Protein AF-A0A8X7U8G7-F1 (afdb_monomer_lite)

Sequence (214 aa):
MLPGWDPDLAFDDGSGTSEVPILDFDDFFAGLPSGFDAPLATNESGRPKVVAEGSRTINGGLNLLGSAIETTHREAMIYRFKAEKAEKDLARMRDEMLARDAQLARDHARAVRRAERNGKRKITEVMKTRASQFQVEYGNLKDAFNSLGDFRECRGSVGSLWKTRADDYVFEREMEQARRDIGILSKGRRIVLRELRRGCMVSGQEVGPRPWAR

Secondary structure (DSSP, 8-state):
--S---TT-----S----------HHHHHHTS-S--SPPP---TTTHHHHHHHHHHHHHHHHHHHHHHHHHHHHHHHHHHHHHHHHHHHHHHHHHHHHHHHHHHHHHHHHHHHHHHHHHHHHHHHHHHHHHHHHHHHHHHHHHHHHHHHHHHHHHHHHHHHHHTTSTT--THHHHHHHHHHHHHHHTSTTSTTTTTTTSS-S-----PPPP---

Structure (mmCIF, N/CA/C/O backbone):
data_AF-A0A8X7U8G7-F1
#
_entry.id   AF-A0A8X7U8G7-F1
#
loop_
_atom_site.group_PDB
_atom_site.id
_atom_site.type_symbol
_atom_site.label_atom_id
_atom_site.label_alt_id
_atom_site.label_comp_id
_atom_site.label_asym_id
_atom_site.label_entity_id
_atom_site.label_seq_id
_atom_site.pdbx_PDB_ins_code
_atom_site.Cartn_x
_atom_site.Cartn_y
_atom_site.Cartn_z
_atom_site.occupancy
_atom_site.B_iso_or_equiv
_atom_site.auth_seq_id
_atom_site.auth_comp_id
_atom_site.auth_asym_id
_atom_site.auth_atom_id
_atom_site.pdbx_PDB_model_num
ATOM 1 N N . MET A 1 1 ? 3.945 16.724 -17.406 1.00 40.12 1 MET A N 1
ATOM 2 C CA . MET A 1 1 ? 3.080 15.842 -18.213 1.00 40.12 1 MET A CA 1
ATOM 3 C C . MET A 1 1 ? 3.465 16.072 -19.662 1.00 40.12 1 MET A C 1
ATOM 5 O O . MET A 1 1 ? 3.351 17.203 -20.113 1.00 40.12 1 MET A O 1
ATOM 9 N N . LEU A 1 2 ? 4.052 15.073 -20.322 1.00 34.69 2 LEU A N 1
ATOM 10 C CA . LEU A 1 2 ? 4.354 15.130 -21.756 1.00 34.69 2 LEU A CA 1
ATOM 11 C C . LEU A 1 2 ? 3.096 14.679 -22.522 1.00 34.69 2 LEU A C 1
ATOM 13 O O . LEU A 1 2 ? 2.451 13.735 -22.063 1.00 34.69 2 LEU A O 1
ATOM 17 N N . PRO A 1 3 ? 2.700 15.347 -23.617 1.00 41.78 3 PRO A N 1
ATOM 18 C CA . PRO A 1 3 ? 1.495 14.990 -24.354 1.00 41.78 3 PRO A CA 1
ATOM 19 C C . PRO A 1 3 ? 1.790 13.792 -25.268 1.00 41.78 3 PRO A C 1
ATOM 21 O O . PRO A 1 3 ? 2.723 13.857 -26.061 1.00 41.78 3 PRO A O 1
ATOM 24 N N . GLY A 1 4 ? 1.007 12.713 -25.155 1.00 40.41 4 GLY A N 1
ATOM 25 C CA . GLY A 1 4 ? 1.030 11.604 -26.124 1.00 40.41 4 GLY A CA 1
ATOM 26 C C . GLY A 1 4 ? 1.289 10.194 -25.584 1.00 40.41 4 GLY A C 1
ATOM 27 O O . GLY A 1 4 ? 1.677 9.335 -26.363 1.00 40.41 4 GLY A O 1
ATOM 28 N N . TRP A 1 5 ? 1.100 9.925 -24.289 1.00 51.88 5 TRP A N 1
ATOM 29 C CA . TRP A 1 5 ? 1.129 8.550 -23.770 1.00 51.88 5 TRP A CA 1
ATOM 30 C C . TRP A 1 5 ? -0.290 7.990 -23.645 1.00 51.88 5 TRP A C 1
ATOM 32 O O . TRP A 1 5 ? -1.075 8.485 -22.836 1.00 51.88 5 TRP A O 1
ATOM 42 N N . ASP A 1 6 ? -0.595 6.983 -24.465 1.00 50.91 6 ASP A N 1
ATOM 43 C CA . ASP A 1 6 ? -1.826 6.192 -24.419 1.00 50.91 6 ASP A CA 1
ATOM 44 C C . ASP A 1 6 ? -1.656 5.019 -23.423 1.00 50.91 6 ASP A C 1
ATOM 46 O O . ASP A 1 6 ? -0.741 4.210 -23.603 1.00 50.91 6 ASP A O 1
ATOM 50 N N . PRO A 1 7 ? -2.465 4.927 -22.347 1.00 54.53 7 PRO A N 1
ATOM 51 C CA . PRO A 1 7 ? -2.353 3.881 -21.326 1.00 54.53 7 PRO A CA 1
ATOM 52 C C . PRO A 1 7 ? -2.835 2.486 -21.755 1.00 54.53 7 PRO A C 1
ATOM 54 O O . PRO A 1 7 ? -2.582 1.536 -21.013 1.00 54.53 7 PRO A O 1
ATOM 57 N N . ASP A 1 8 ? -3.518 2.353 -22.898 1.00 50.50 8 ASP A N 1
ATOM 58 C CA . ASP A 1 8 ? -4.135 1.090 -23.338 1.00 50.50 8 ASP A CA 1
ATOM 59 C C . ASP A 1 8 ? -3.276 0.287 -24.338 1.00 50.50 8 ASP A C 1
ATOM 61 O O . ASP A 1 8 ? -3.721 -0.736 -24.868 1.00 50.50 8 ASP A O 1
ATOM 65 N N . LEU A 1 9 ? -2.021 0.691 -24.580 1.00 50.72 9 LEU A N 1
ATOM 66 C CA . LEU A 1 9 ? -1.103 -0.088 -25.412 1.00 50.72 9 LEU A CA 1
ATOM 67 C C . LEU A 1 9 ? -0.688 -1.364 -24.660 1.00 50.72 9 LEU A C 1
ATOM 69 O O . LEU A 1 9 ? 0.054 -1.321 -23.675 1.00 50.72 9 LEU A O 1
ATOM 73 N N . ALA A 1 10 ? -1.207 -2.508 -25.111 1.00 41.53 10 ALA A N 1
ATOM 74 C CA . ALA A 1 10 ? -0.806 -3.820 -24.625 1.00 41.53 10 ALA A CA 1
ATOM 75 C C . ALA A 1 10 ? 0.725 -3.945 -24.660 1.00 41.53 10 ALA A C 1
ATOM 77 O O . ALA A 1 10 ? 1.367 -3.507 -25.611 1.00 41.53 10 ALA A O 1
ATOM 78 N N . PHE A 1 11 ? 1.299 -4.521 -23.601 1.00 46.03 11 PHE A N 1
ATOM 79 C CA . PHE A 1 11 ? 2.729 -4.799 -23.498 1.00 46.03 11 PHE A CA 1
ATOM 80 C C . PHE A 1 11 ? 3.138 -5.702 -24.668 1.00 46.03 11 PHE A C 1
ATOM 82 O O . PHE A 1 11 ? 2.844 -6.898 -24.657 1.00 46.03 11 PHE A O 1
ATOM 89 N N . ASP A 1 12 ? 3.732 -5.085 -25.688 1.00 45.66 12 ASP A N 1
ATOM 90 C CA . ASP A 1 12 ? 4.170 -5.729 -26.922 1.00 45.66 12 ASP A CA 1
ATOM 91 C C . ASP A 1 12 ? 5.119 -6.893 -26.601 1.00 45.66 12 ASP A C 1
ATOM 93 O O . ASP A 1 12 ? 5.906 -6.847 -25.650 1.00 45.66 12 ASP A O 1
ATOM 97 N N . ASP A 1 13 ? 5.014 -7.959 -27.380 1.00 44.84 13 ASP A N 1
ATOM 98 C CA . ASP A 1 13 ? 5.498 -9.325 -27.132 1.00 44.84 13 ASP A CA 1
ATOM 99 C C . ASP A 1 13 ? 7.031 -9.526 -27.095 1.00 44.84 13 ASP A C 1
ATOM 101 O O . ASP A 1 13 ? 7.530 -10.647 -27.221 1.00 44.84 13 ASP A O 1
ATOM 105 N N . GLY A 1 14 ? 7.811 -8.467 -26.887 1.00 44.75 14 GLY A N 1
ATOM 106 C CA . GLY A 1 14 ? 9.267 -8.551 -26.886 1.00 44.75 14 GLY A CA 1
ATOM 107 C C . GLY A 1 14 ? 9.872 -8.776 -28.276 1.00 44.75 14 GLY A C 1
ATOM 108 O O . GLY A 1 14 ? 11.067 -9.070 -28.368 1.00 44.75 14 GLY A O 1
ATOM 109 N N . SER A 1 15 ? 9.105 -8.595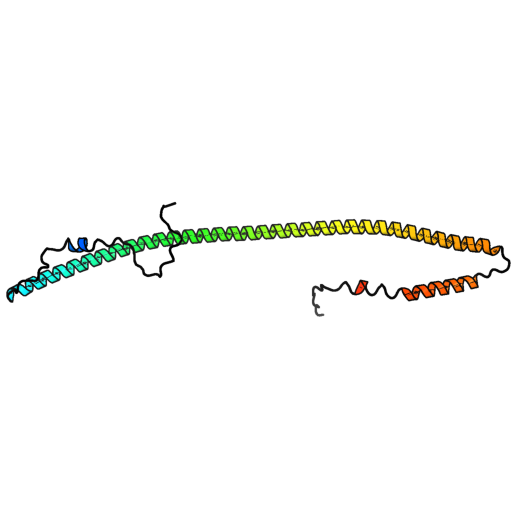 -29.357 1.00 47.38 15 SER A N 1
ATOM 110 C CA . SER A 1 15 ? 9.649 -8.357 -30.692 1.00 47.38 15 SER A CA 1
ATOM 111 C C . SER A 1 15 ? 10.336 -6.989 -30.705 1.00 47.38 15 SER A C 1
ATOM 113 O O . SER A 1 15 ? 9.701 -5.944 -30.794 1.00 47.38 15 SER A O 1
ATOM 115 N N . GLY A 1 16 ? 11.658 -6.974 -30.531 1.00 40.84 16 GLY A N 1
ATOM 116 C CA . GLY A 1 16 ? 12.471 -5.759 -30.484 1.00 40.84 16 GLY A CA 1
ATOM 117 C C . GLY A 1 16 ? 12.545 -5.004 -31.814 1.00 40.84 16 GLY A C 1
ATOM 118 O O . GLY A 1 16 ? 13.620 -4.918 -32.405 1.00 40.84 16 GLY A O 1
ATOM 119 N N . THR A 1 17 ? 11.447 -4.411 -32.273 1.00 38.19 17 THR A N 1
ATOM 120 C CA . THR A 1 17 ? 11.465 -3.408 -33.339 1.00 38.19 17 THR A CA 1
ATOM 121 C C . THR A 1 17 ? 11.725 -2.049 -32.707 1.00 38.19 17 THR A C 1
ATOM 123 O O . THR A 1 17 ? 10.812 -1.306 -32.360 1.00 38.19 17 THR A O 1
ATOM 126 N N . SER A 1 18 ? 13.004 -1.738 -32.491 1.00 51.16 18 SER A N 1
ATOM 127 C CA . SER A 1 18 ? 13.413 -0.384 -32.145 1.00 51.16 18 SER A CA 1
ATOM 128 C C . SER A 1 18 ? 12.988 0.561 -33.270 1.00 51.16 18 SER A C 1
ATOM 130 O O . SER A 1 18 ? 13.529 0.462 -34.372 1.00 51.16 18 SER A O 1
ATOM 132 N N . GLU A 1 19 ? 12.077 1.492 -32.990 1.00 43.19 19 GLU A N 1
ATOM 133 C CA . GLU A 1 19 ? 11.834 2.688 -33.809 1.00 43.19 19 GLU A CA 1
ATOM 134 C C . GLU A 1 19 ? 13.043 3.639 -33.710 1.00 43.19 19 GLU A C 1
ATOM 136 O O . GLU A 1 19 ? 12.962 4.775 -33.251 1.00 43.19 19 GLU A O 1
ATOM 141 N N . VAL A 1 20 ? 14.222 3.160 -34.101 1.00 49.00 20 VAL A N 1
ATOM 142 C CA . VAL A 1 20 ? 15.256 4.053 -34.616 1.00 49.00 20 VAL A CA 1
ATOM 143 C C . VAL A 1 20 ? 14.708 4.515 -35.966 1.00 49.00 20 VAL A C 1
ATOM 145 O O . VAL A 1 20 ? 14.257 3.648 -36.720 1.00 49.00 20 VAL A O 1
ATOM 148 N N . PRO A 1 21 ? 14.694 5.821 -36.296 1.00 51.62 21 PRO A N 1
ATOM 149 C CA . PRO A 1 21 ? 14.360 6.254 -37.643 1.00 51.62 21 PRO A CA 1
ATOM 150 C C . PRO A 1 21 ? 15.313 5.521 -38.578 1.00 51.62 21 PRO A C 1
ATOM 152 O O . PRO A 1 21 ? 16.520 5.767 -38.567 1.00 51.62 21 PRO A O 1
ATOM 155 N N . ILE A 1 22 ? 14.783 4.537 -39.297 1.00 50.19 22 ILE A N 1
ATOM 156 C CA . ILE A 1 22 ? 15.506 3.841 -40.344 1.00 50.19 22 ILE A CA 1
ATOM 157 C C . ILE A 1 22 ? 15.893 4.965 -41.298 1.00 50.19 22 ILE A C 1
ATOM 159 O O . ILE A 1 22 ? 15.007 5.614 -41.853 1.00 50.19 22 ILE A O 1
ATOM 163 N N . LEU A 1 23 ? 17.194 5.273 -41.383 1.00 59.91 23 LEU A N 1
ATOM 164 C CA . LEU A 1 23 ? 17.730 6.110 -42.454 1.00 59.91 23 LEU A CA 1
ATOM 165 C C . LEU A 1 23 ? 17.065 5.627 -43.735 1.00 59.91 23 LEU A C 1
ATOM 167 O O . LEU A 1 23 ? 17.089 4.418 -43.982 1.00 59.91 23 LEU A O 1
ATOM 171 N N . ASP A 1 24 ? 16.411 6.547 -44.450 1.00 62.41 24 ASP A N 1
ATOM 172 C CA . ASP A 1 24 ? 15.657 6.215 -45.651 1.00 62.41 24 ASP A CA 1
ATOM 173 C C . ASP A 1 24 ? 16.516 5.284 -46.501 1.00 62.41 24 ASP A C 1
ATOM 175 O O . ASP A 1 24 ? 17.709 5.532 -46.708 1.00 62.41 24 ASP A O 1
ATOM 179 N N . PHE A 1 25 ? 15.944 4.147 -46.891 1.00 60.00 25 PHE A N 1
ATOM 180 C CA . PHE A 1 25 ? 16.704 3.120 -47.586 1.00 60.00 25 PHE A CA 1
ATOM 181 C C . PHE A 1 25 ? 17.343 3.731 -48.836 1.00 60.00 25 PHE A C 1
ATOM 183 O O . PHE A 1 25 ? 18.493 3.434 -49.134 1.00 60.00 25 PHE A O 1
ATOM 190 N N . ASP A 1 26 ? 16.660 4.682 -49.473 1.00 62.34 26 ASP A N 1
ATOM 191 C CA . ASP A 1 26 ? 17.148 5.424 -50.630 1.00 62.34 26 ASP A CA 1
ATOM 192 C C . ASP A 1 26 ? 18.336 6.363 -50.315 1.00 62.34 26 ASP A C 1
ATOM 194 O O . ASP A 1 26 ? 19.259 6.460 -51.130 1.00 62.34 26 ASP A O 1
ATOM 198 N N . ASP A 1 27 ? 18.413 6.963 -49.120 1.00 70.19 27 ASP A N 1
ATOM 199 C CA . ASP A 1 27 ? 19.555 7.796 -48.691 1.00 70.19 27 ASP A CA 1
ATOM 200 C C . ASP A 1 27 ? 20.846 6.971 -48.536 1.00 70.19 27 ASP A C 1
ATOM 202 O O . ASP A 1 27 ? 21.949 7.470 -48.784 1.00 70.19 27 ASP A O 1
ATOM 206 N N . PHE A 1 28 ? 20.731 5.685 -48.181 1.00 68.56 28 PHE A N 1
ATOM 207 C CA . PHE A 1 28 ? 21.875 4.768 -48.123 1.00 68.56 28 PHE A CA 1
ATOM 208 C C . PHE A 1 28 ? 22.474 4.504 -49.516 1.00 68.56 28 PHE A C 1
ATOM 210 O O . PHE A 1 28 ? 23.699 4.424 -49.655 1.00 68.56 28 PHE A O 1
ATOM 217 N N . PHE A 1 29 ? 21.636 4.409 -50.558 1.00 66.25 29 PHE A N 1
ATOM 218 C CA . PHE A 1 29 ? 22.087 4.191 -51.940 1.00 66.25 29 PHE A CA 1
ATOM 219 C C . PHE A 1 29 ? 22.430 5.497 -52.678 1.00 66.25 29 PHE A C 1
ATOM 221 O O . PHE A 1 29 ? 23.203 5.455 -53.635 1.00 66.25 29 PHE A O 1
ATOM 228 N N . ALA A 1 30 ? 21.951 6.657 -52.216 1.00 69.00 30 ALA A N 1
ATOM 229 C CA . ALA A 1 30 ? 22.225 7.964 -52.824 1.00 69.00 30 ALA A CA 1
ATOM 230 C C . ALA A 1 30 ? 23.716 8.364 -52.806 1.00 69.00 30 ALA A C 1
ATOM 232 O O . ALA A 1 30 ? 24.162 9.153 -53.640 1.00 69.00 30 ALA A O 1
ATOM 233 N N . GLY A 1 31 ? 24.502 7.808 -51.878 1.00 63.34 31 GLY A N 1
ATOM 234 C CA . GLY A 1 31 ? 25.953 8.012 -51.798 1.00 63.34 31 GLY A CA 1
ATOM 235 C C . GLY A 1 31 ? 26.790 7.046 -52.646 1.00 63.34 31 GLY A C 1
ATOM 236 O O . GLY A 1 31 ? 28.020 7.159 -52.655 1.00 63.34 31 GLY A O 1
ATOM 237 N N . LEU A 1 32 ? 26.170 6.075 -53.328 1.00 64.06 32 LEU A N 1
ATOM 238 C CA . LEU A 1 32 ? 26.902 5.083 -54.112 1.00 64.06 32 LEU A CA 1
ATOM 239 C C . LEU A 1 32 ? 27.338 5.660 -55.467 1.00 64.06 32 LEU A C 1
ATOM 241 O O . LEU A 1 32 ? 26.585 6.386 -56.117 1.00 64.06 32 LEU A O 1
ATOM 245 N N . PRO A 1 33 ? 28.553 5.328 -55.940 1.00 61.09 33 PRO A N 1
ATOM 246 C CA . PRO A 1 33 ? 28.976 5.714 -57.276 1.00 61.09 33 PRO A CA 1
ATOM 247 C C . PRO A 1 33 ? 28.039 5.091 -58.321 1.00 61.09 33 PRO A C 1
ATOM 249 O O . PRO A 1 33 ? 27.683 3.919 -58.220 1.00 61.09 33 PRO A O 1
ATOM 252 N N . SER A 1 34 ? 27.701 5.869 -59.354 1.00 61.78 34 SER A N 1
ATOM 253 C CA . SER A 1 34 ? 26.809 5.556 -60.493 1.00 61.78 34 SER A CA 1
ATOM 254 C C . SER A 1 34 ? 27.176 4.301 -61.330 1.00 61.78 34 SER A C 1
ATOM 256 O O . SER A 1 34 ? 26.657 4.122 -62.425 1.00 61.78 34 SER A O 1
ATOM 258 N N . GLY A 1 35 ? 28.082 3.435 -60.869 1.00 56.97 35 GLY A N 1
ATOM 259 C CA . GLY A 1 35 ? 28.640 2.289 -61.598 1.00 56.97 35 GLY A CA 1
ATOM 260 C C . GLY A 1 35 ? 27.914 0.953 -61.399 1.00 56.97 35 GLY A C 1
ATOM 261 O O . GLY A 1 35 ? 28.521 -0.087 -61.631 1.00 56.97 35 GLY A O 1
ATOM 262 N N . PHE A 1 36 ? 26.657 0.959 -60.946 1.00 56.50 36 PHE A N 1
ATOM 263 C CA . PHE A 1 36 ? 25.854 -0.257 -60.726 1.00 56.50 36 PHE A CA 1
ATOM 264 C C . PHE A 1 36 ? 25.138 -0.783 -61.986 1.00 56.50 36 PHE A C 1
ATOM 266 O O . PHE A 1 36 ? 24.350 -1.723 -61.894 1.00 56.50 36 PHE A O 1
ATOM 273 N N . ASP A 1 37 ? 25.417 -0.221 -63.164 1.00 67.31 37 ASP A N 1
ATOM 274 C CA . ASP A 1 37 ? 24.956 -0.784 -64.434 1.00 67.31 37 ASP A CA 1
ATOM 275 C C . ASP A 1 37 ? 25.680 -2.096 -64.763 1.00 67.31 37 ASP A C 1
ATOM 277 O O . ASP A 1 37 ? 26.858 -2.287 -64.446 1.00 67.31 37 ASP A O 1
ATOM 281 N N . ALA A 1 38 ? 24.969 -3.012 -65.430 1.00 59.88 38 ALA A N 1
ATOM 282 C CA . ALA A 1 38 ? 25.524 -4.294 -65.849 1.00 59.88 38 ALA A CA 1
ATOM 283 C C . ALA A 1 38 ? 26.814 -4.071 -66.668 1.00 59.88 38 ALA A C 1
ATOM 285 O O . ALA A 1 38 ? 26.773 -3.377 -67.690 1.00 59.88 38 ALA A O 1
ATOM 286 N N . PRO A 1 39 ? 27.964 -4.647 -66.263 1.00 61.38 39 PRO A N 1
ATOM 287 C CA . PRO A 1 39 ? 29.210 -4.417 -66.971 1.00 61.38 39 PRO A CA 1
ATOM 288 C C . PRO A 1 39 ? 29.095 -4.974 -68.390 1.00 61.38 39 PRO A C 1
ATOM 290 O O . PRO A 1 39 ? 28.788 -6.152 -68.588 1.00 61.38 39 PRO A O 1
ATOM 293 N N . LEU A 1 40 ? 29.363 -4.127 -69.387 1.00 66.81 40 LEU A N 1
ATOM 294 C CA . LEU A 1 40 ? 29.494 -4.557 -70.776 1.00 66.81 40 LEU A CA 1
ATOM 295 C C . LEU A 1 40 ? 30.532 -5.689 -70.844 1.00 66.81 40 LEU A C 1
ATOM 297 O O . LEU A 1 40 ? 31.564 -5.609 -70.172 1.00 66.81 40 LEU A O 1
ATOM 301 N N . ALA A 1 41 ? 30.261 -6.740 -71.627 1.00 58.44 41 ALA A N 1
ATOM 302 C CA . ALA A 1 41 ? 31.131 -7.911 -71.750 1.00 58.44 41 ALA A CA 1
ATOM 303 C C . ALA A 1 41 ? 32.576 -7.481 -72.069 1.00 58.44 41 ALA A C 1
ATOM 305 O O . ALA A 1 41 ? 32.900 -7.093 -73.190 1.00 58.44 41 ALA A O 1
ATOM 306 N N . THR A 1 42 ? 33.434 -7.492 -71.050 1.00 56.25 42 THR A N 1
ATOM 307 C CA . THR A 1 42 ? 34.816 -7.016 -71.130 1.00 56.25 42 THR A CA 1
ATOM 308 C C . THR A 1 42 ? 35.746 -8.182 -71.441 1.00 56.25 42 THR A C 1
ATOM 310 O O . THR A 1 42 ? 35.556 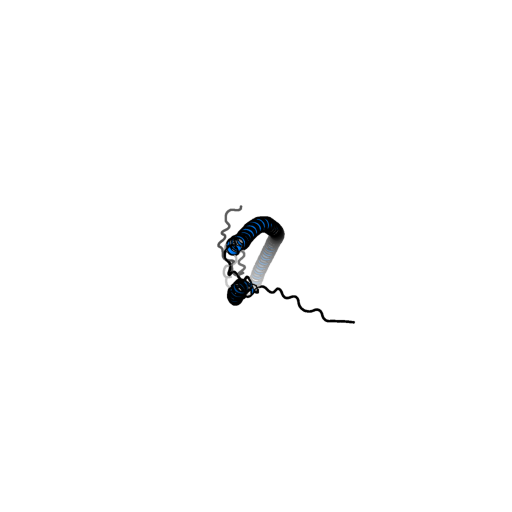-9.306 -70.976 1.00 56.25 42 THR A O 1
ATOM 313 N N . ASN A 1 43 ? 36.765 -7.908 -72.253 1.00 59.28 43 ASN A N 1
ATOM 314 C CA . ASN A 1 43 ? 37.851 -8.834 -72.567 1.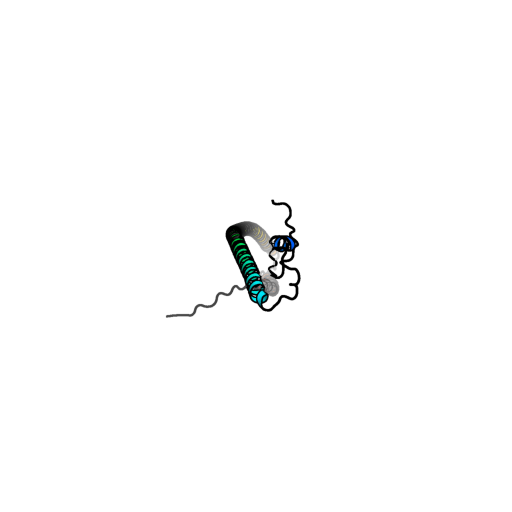00 59.28 43 ASN A CA 1
ATOM 315 C C . ASN A 1 43 ? 38.606 -9.275 -71.293 1.00 59.28 43 ASN A C 1
ATOM 317 O O . ASN A 1 43 ? 38.569 -8.595 -70.268 1.00 59.28 43 ASN A O 1
ATOM 321 N N . GLU A 1 44 ? 39.318 -10.409 -71.345 1.00 61.62 44 GLU A N 1
ATOM 322 C CA . GLU A 1 44 ? 39.979 -11.028 -70.175 1.00 61.62 44 GLU A CA 1
ATOM 323 C C . GLU A 1 44 ? 40.891 -10.068 -69.382 1.00 61.62 44 GLU A C 1
ATOM 325 O O . GLU A 1 44 ? 41.022 -10.200 -68.166 1.00 61.62 44 GLU A O 1
ATOM 330 N N . SER A 1 45 ? 41.431 -9.039 -70.042 1.00 65.44 45 SER A N 1
ATOM 331 C CA . SER A 1 45 ? 42.237 -7.968 -69.444 1.00 65.44 45 SER A CA 1
ATOM 332 C C . SER A 1 45 ? 41.470 -7.023 -68.497 1.00 65.44 45 SER A C 1
ATOM 334 O O . SER A 1 45 ? 42.108 -6.359 -67.681 1.00 65.44 45 SER A O 1
ATOM 336 N N . GLY A 1 46 ? 40.139 -6.914 -68.595 1.00 69.75 46 GLY A N 1
ATOM 337 C CA . GLY A 1 46 ? 39.315 -5.992 -67.793 1.00 69.75 46 GLY A CA 1
ATOM 338 C C . GLY A 1 46 ? 38.790 -6.577 -66.475 1.00 69.75 46 GLY A C 1
ATOM 339 O O . GLY A 1 46 ? 38.459 -5.831 -65.549 1.00 69.75 46 GLY A O 1
ATOM 340 N N . ARG A 1 47 ? 38.764 -7.911 -66.349 1.00 75.31 47 ARG A N 1
ATOM 341 C CA . ARG A 1 47 ? 38.192 -8.633 -65.194 1.00 75.31 47 ARG A CA 1
ATOM 342 C C . ARG A 1 47 ? 38.846 -8.270 -63.849 1.00 75.31 47 ARG A C 1
ATOM 344 O O . ARG A 1 47 ? 38.103 -8.066 -62.891 1.00 75.31 47 ARG A O 1
ATOM 351 N N . PRO A 1 48 ? 40.183 -8.111 -63.738 1.00 81.88 48 PRO A N 1
ATOM 352 C CA . PRO A 1 48 ? 40.812 -7.746 -62.465 1.00 81.88 48 PRO A CA 1
ATOM 353 C C . PRO A 1 48 ? 40.373 -6.374 -61.935 1.00 81.88 48 PRO A C 1
ATOM 355 O O . PRO A 1 48 ? 40.271 -6.189 -60.725 1.00 81.88 48 PRO A O 1
ATOM 358 N N . LYS A 1 49 ? 40.065 -5.422 -62.828 1.00 81.75 49 LYS A N 1
ATOM 359 C CA . LYS A 1 49 ? 39.615 -4.075 -62.450 1.00 81.75 49 LYS A CA 1
ATOM 360 C C . LYS A 1 49 ? 38.194 -4.097 -61.885 1.00 81.75 49 LYS A C 1
ATOM 362 O O . LYS A 1 49 ? 37.966 -3.524 -60.827 1.00 81.75 49 LYS A O 1
ATOM 367 N N . VAL A 1 50 ? 37.287 -4.832 -62.535 1.00 80.19 50 VAL A N 1
ATOM 368 C CA . VAL A 1 50 ? 35.907 -5.038 -62.055 1.00 80.19 50 VAL A CA 1
ATOM 369 C C . VAL A 1 50 ? 35.899 -5.744 -60.695 1.00 80.19 50 VAL A C 1
ATOM 371 O O . VAL A 1 50 ? 35.164 -5.348 -59.796 1.00 80.19 50 VAL A O 1
ATOM 374 N N . VAL A 1 51 ? 36.762 -6.748 -60.502 1.00 82.50 51 VAL A N 1
ATOM 375 C CA . VAL A 1 51 ? 36.890 -7.456 -59.216 1.00 82.50 51 VAL A CA 1
ATOM 376 C C . VAL A 1 51 ? 37.429 -6.537 -58.115 1.00 82.50 51 VAL A C 1
ATOM 378 O O . VAL A 1 51 ? 36.911 -6.555 -56.997 1.00 82.50 51 VAL A O 1
ATOM 381 N N . ALA A 1 52 ? 38.441 -5.715 -58.409 1.00 84.38 52 ALA A N 1
ATOM 382 C CA . ALA A 1 52 ? 39.000 -4.768 -57.444 1.00 84.38 52 ALA A CA 1
ATOM 383 C C . ALA A 1 52 ? 37.990 -3.678 -57.043 1.00 84.38 52 ALA A C 1
ATOM 385 O O . ALA A 1 52 ? 37.896 -3.319 -55.869 1.00 84.38 52 ALA A O 1
ATOM 386 N N . GLU A 1 53 ? 37.209 -3.184 -58.002 1.00 82.81 53 GLU A N 1
ATOM 387 C CA . GLU A 1 53 ? 36.163 -2.188 -57.775 1.00 82.81 53 GLU A CA 1
ATOM 388 C C . GLU A 1 53 ? 34.987 -2.768 -56.978 1.00 82.81 53 GLU A C 1
ATOM 390 O O . GLU A 1 53 ? 34.609 -2.199 -55.955 1.00 82.81 53 GLU A O 1
ATOM 395 N N . GLY A 1 54 ? 34.503 -3.961 -57.339 1.00 86.56 54 GLY A N 1
ATOM 396 C CA . GLY A 1 54 ? 33.474 -4.669 -56.573 1.00 86.56 54 GLY A CA 1
ATOM 397 C C . GLY A 1 54 ? 33.914 -4.966 -55.137 1.00 86.56 54 GLY A C 1
ATOM 398 O O . GLY A 1 54 ? 33.164 -4.725 -54.193 1.00 86.56 54 GLY A O 1
ATOM 399 N N . SER A 1 55 ? 35.165 -5.396 -54.948 1.00 80.81 55 SER A N 1
ATOM 400 C CA . SER A 1 55 ? 35.731 -5.635 -53.613 1.00 80.81 55 SER A CA 1
ATOM 401 C C . SER A 1 55 ? 35.822 -4.347 -52.790 1.00 80.81 55 SER A C 1
ATOM 403 O O . SER A 1 55 ? 35.525 -4.356 -51.596 1.00 80.81 55 SER A O 1
ATOM 405 N N . ARG A 1 56 ? 36.196 -3.220 -53.413 1.00 86.25 56 ARG A N 1
ATOM 406 C CA . ARG A 1 56 ? 36.211 -1.905 -52.754 1.00 86.25 56 ARG A CA 1
ATOM 407 C C . ARG A 1 56 ? 34.803 -1.493 -52.314 1.00 86.25 56 ARG A C 1
ATOM 409 O O . ARG A 1 56 ? 34.658 -1.029 -51.186 1.00 86.25 56 ARG A O 1
ATOM 416 N N . THR A 1 57 ? 33.791 -1.686 -53.156 1.00 83.88 57 THR A N 1
ATOM 417 C CA . THR A 1 57 ? 32.393 -1.350 -52.837 1.00 83.88 57 THR A CA 1
ATOM 418 C C . THR A 1 57 ? 31.842 -2.220 -51.710 1.00 83.88 57 THR A C 1
ATOM 420 O O . THR A 1 57 ? 31.271 -1.688 -50.760 1.00 83.88 57 THR A O 1
ATOM 423 N N . ILE A 1 58 ? 32.077 -3.537 -51.754 1.00 85.44 58 ILE A N 1
ATOM 424 C CA . ILE A 1 58 ? 31.648 -4.469 -50.698 1.00 85.44 58 ILE A CA 1
ATOM 425 C C . ILE A 1 58 ? 32.295 -4.097 -49.360 1.00 85.44 58 ILE A C 1
ATOM 427 O O . ILE A 1 58 ? 31.600 -3.948 -48.358 1.00 85.44 58 ILE A O 1
ATOM 431 N N . ASN A 1 59 ? 33.611 -3.878 -49.343 1.00 89.62 59 ASN A N 1
ATOM 432 C CA . ASN A 1 59 ? 34.319 -3.509 -48.118 1.00 89.62 59 ASN A CA 1
ATOM 433 C C . ASN A 1 59 ? 33.881 -2.133 -47.588 1.00 89.62 59 ASN A C 1
ATOM 435 O O . ASN A 1 59 ? 33.750 -1.956 -46.379 1.00 89.62 59 ASN A O 1
ATOM 439 N N . GLY A 1 60 ? 33.616 -1.170 -48.477 1.00 88.94 60 GLY A N 1
ATOM 440 C CA . GLY A 1 60 ? 33.060 0.133 -48.109 1.00 88.94 60 GLY A CA 1
ATOM 441 C C . GLY A 1 60 ? 31.687 0.013 -47.444 1.00 88.94 60 GLY A C 1
ATOM 442 O O . GLY A 1 60 ? 31.492 0.545 -46.352 1.00 88.94 60 GLY A O 1
ATOM 443 N N . GLY A 1 61 ? 30.769 -0.747 -48.051 1.00 89.50 61 GLY A N 1
ATOM 444 C CA . GLY A 1 61 ? 29.431 -0.990 -47.507 1.00 89.50 61 GLY A CA 1
ATOM 445 C C . GLY A 1 61 ? 29.450 -1.724 -46.162 1.00 89.50 61 GLY A C 1
ATOM 446 O O . GLY A 1 61 ? 28.752 -1.320 -45.233 1.00 89.50 61 GLY A O 1
ATOM 447 N N . LEU A 1 62 ? 30.301 -2.746 -46.013 1.00 89.31 62 LEU A N 1
ATOM 448 C CA . LEU A 1 62 ? 30.448 -3.482 -44.751 1.00 89.31 62 LEU A CA 1
ATOM 449 C C . LEU A 1 62 ? 30.975 -2.595 -43.610 1.00 89.31 62 LEU A C 1
ATOM 451 O O . LEU A 1 62 ? 30.498 -2.710 -42.482 1.00 89.31 62 LEU A O 1
ATOM 455 N N . ASN A 1 63 ? 31.902 -1.674 -43.890 1.00 89.31 63 ASN A N 1
ATOM 456 C CA . ASN A 1 63 ? 32.419 -0.736 -42.886 1.00 89.31 63 ASN A CA 1
ATOM 457 C C . ASN A 1 63 ? 31.366 0.294 -42.441 1.00 89.31 63 ASN A C 1
ATOM 459 O O . ASN A 1 63 ? 31.291 0.626 -41.254 1.00 89.31 63 ASN A O 1
ATOM 463 N N . LEU A 1 64 ? 30.545 0.786 -43.376 1.00 90.19 64 LEU A N 1
ATOM 464 C CA . LEU A 1 64 ? 29.431 1.691 -43.073 1.00 90.19 64 LEU A CA 1
ATOM 465 C C . LEU A 1 64 ? 28.379 0.995 -42.207 1.00 90.19 64 LEU A C 1
ATOM 467 O O . LEU A 1 64 ? 27.982 1.536 -41.177 1.00 90.19 64 LEU A O 1
ATOM 471 N N . LEU A 1 65 ? 27.996 -0.231 -42.573 1.00 91.00 65 LEU A N 1
ATOM 472 C CA . LEU A 1 65 ? 27.072 -1.044 -41.784 1.00 91.00 65 LEU A CA 1
ATOM 473 C C . LEU A 1 65 ? 27.628 -1.324 -40.381 1.00 91.00 65 LEU A C 1
ATOM 475 O O . LEU A 1 65 ? 26.913 -1.159 -39.395 1.00 91.00 65 LEU A O 1
ATOM 479 N N . GLY A 1 66 ? 28.912 -1.682 -40.278 1.00 93.50 66 GLY A N 1
ATOM 480 C CA . GLY A 1 66 ? 29.587 -1.879 -38.993 1.00 93.50 66 GLY A CA 1
ATOM 481 C C . GLY A 1 66 ? 29.541 -0.629 -38.111 1.00 93.50 66 GLY A C 1
ATOM 482 O O . GLY A 1 66 ? 29.194 -0.716 -36.934 1.00 93.50 66 GLY A O 1
ATOM 483 N N . SER A 1 67 ? 29.800 0.542 -38.698 1.00 89.75 67 SER A N 1
ATOM 484 C CA . SER A 1 67 ? 29.759 1.834 -37.997 1.00 89.75 67 SER A CA 1
ATOM 485 C C . SER A 1 67 ? 28.339 2.213 -37.553 1.00 89.75 67 SER A C 1
ATOM 487 O O . SER A 1 67 ? 28.146 2.726 -36.448 1.00 89.75 67 SER A O 1
ATOM 489 N N . ALA A 1 68 ? 27.331 1.927 -38.383 1.00 92.50 68 ALA A N 1
ATOM 490 C CA . ALA A 1 68 ? 25.927 2.161 -38.059 1.00 92.50 68 ALA A CA 1
ATOM 491 C C . ALA A 1 68 ? 25.462 1.265 -36.899 1.00 92.50 68 ALA A C 1
ATOM 493 O O . ALA A 1 68 ? 24.867 1.760 -35.944 1.00 92.50 68 ALA A O 1
ATOM 494 N N . ILE A 1 69 ? 25.799 -0.030 -36.928 1.00 93.38 69 ILE A N 1
ATOM 495 C CA . ILE A 1 69 ? 25.495 -0.980 -35.844 1.00 93.38 69 ILE A CA 1
ATOM 496 C C . ILE A 1 69 ? 26.179 -0.559 -34.540 1.00 93.38 69 ILE A C 1
ATOM 498 O O . ILE A 1 69 ? 25.574 -0.612 -33.471 1.00 93.38 69 ILE A O 1
ATOM 502 N N . GLU A 1 70 ? 27.436 -0.118 -34.602 1.00 94.19 70 GLU A N 1
ATOM 503 C CA . GLU A 1 70 ? 28.139 0.341 -33.405 1.00 94.19 70 GLU A CA 1
ATOM 504 C C . GLU A 1 70 ? 27.487 1.600 -32.809 1.00 94.19 70 GLU A C 1
ATOM 506 O O . GLU A 1 70 ? 27.342 1.711 -31.588 1.00 94.19 70 GLU A O 1
ATOM 511 N N . THR A 1 71 ? 27.044 2.528 -33.659 1.00 96.00 71 THR A N 1
ATOM 512 C CA . THR A 1 71 ? 26.356 3.755 -33.228 1.00 96.00 71 THR A CA 1
ATOM 513 C C . THR A 1 71 ? 25.014 3.436 -32.574 1.00 96.00 71 THR A C 1
ATOM 515 O O . THR A 1 71 ? 24.775 3.859 -31.441 1.00 96.00 71 THR A O 1
ATOM 518 N N . THR A 1 72 ? 24.182 2.612 -33.218 1.00 95.56 72 THR A N 1
ATOM 519 C CA . THR A 1 72 ? 22.884 2.203 -32.657 1.00 95.56 72 THR A CA 1
ATOM 520 C C . THR A 1 72 ? 23.050 1.412 -31.362 1.00 95.56 72 THR A C 1
ATOM 522 O O . THR A 1 72 ? 22.299 1.615 -30.407 1.00 95.56 72 THR A O 1
ATOM 525 N N . HIS A 1 73 ? 24.076 0.562 -31.266 1.00 95.44 73 HIS A N 1
ATOM 526 C CA . HIS A 1 73 ? 24.382 -0.164 -30.037 1.00 95.44 73 HIS A CA 1
ATOM 527 C C . HIS A 1 73 ? 24.729 0.783 -28.877 1.00 95.44 73 HIS A C 1
ATOM 529 O O . HIS A 1 73 ? 24.225 0.613 -27.761 1.00 95.44 73 HIS A O 1
ATOM 535 N N . ARG A 1 74 ? 25.552 1.810 -29.131 1.00 95.75 74 ARG A N 1
ATOM 536 C CA . ARG A 1 74 ? 25.892 2.835 -28.131 1.00 95.75 74 ARG A CA 1
ATOM 537 C C . ARG A 1 74 ? 24.656 3.620 -27.688 1.00 95.75 74 ARG A C 1
ATOM 539 O O . ARG A 1 74 ? 24.479 3.837 -26.489 1.00 95.75 74 ARG A O 1
ATOM 546 N N . GLU A 1 75 ? 23.782 3.998 -28.616 1.00 95.00 75 GLU A N 1
ATOM 547 C CA . GLU A 1 75 ? 22.522 4.683 -28.300 1.00 95.00 75 GLU A CA 1
ATOM 548 C C . GLU A 1 75 ? 21.598 3.809 -27.444 1.00 95.00 75 GLU A C 1
ATOM 550 O O . GLU A 1 75 ? 21.133 4.249 -26.388 1.00 95.00 75 GLU A O 1
ATOM 555 N N . ALA A 1 76 ? 21.404 2.544 -27.824 1.00 95.88 76 ALA A N 1
ATOM 556 C CA . ALA A 1 76 ? 20.594 1.591 -27.070 1.00 95.88 76 ALA A CA 1
ATOM 557 C C . ALA A 1 76 ? 21.105 1.407 -25.629 1.00 95.88 76 ALA A C 1
ATOM 559 O O . ALA A 1 76 ? 20.307 1.361 -24.688 1.00 95.88 76 ALA A O 1
ATOM 560 N N . MET A 1 77 ? 22.426 1.361 -25.428 1.00 95.81 77 MET A N 1
ATOM 561 C CA . MET A 1 77 ? 23.032 1.292 -24.094 1.00 95.81 77 MET A CA 1
ATOM 562 C C . MET A 1 77 ? 22.723 2.530 -23.242 1.00 95.81 77 MET A C 1
ATOM 564 O O . MET A 1 77 ? 22.421 2.399 -22.053 1.00 95.81 77 MET A O 1
ATOM 568 N N . ILE A 1 78 ? 22.730 3.726 -23.838 1.00 97.06 78 ILE A N 1
ATOM 569 C CA . ILE A 1 78 ? 22.379 4.969 -23.136 1.00 97.06 78 ILE A CA 1
ATOM 570 C C . ILE A 1 78 ? 20.907 4.953 -22.705 1.00 97.06 78 ILE A C 1
ATOM 572 O O . ILE A 1 78 ? 20.601 5.318 -21.565 1.00 97.06 78 ILE A O 1
ATOM 576 N N . TYR A 1 79 ? 19.992 4.524 -23.578 1.00 95.81 79 TYR A N 1
ATOM 577 C CA . TYR A 1 79 ? 18.571 4.423 -23.234 1.00 95.81 79 TYR A CA 1
ATOM 578 C C . TYR A 1 79 ? 18.313 3.391 -22.136 1.00 95.81 79 TYR A C 1
ATOM 580 O O . TYR A 1 79 ? 17.616 3.708 -21.172 1.00 95.81 79 TYR A O 1
ATOM 588 N N . ARG A 1 80 ? 18.931 2.205 -22.218 1.00 97.06 80 ARG A N 1
ATOM 589 C CA . ARG A 1 80 ? 18.831 1.173 -21.172 1.00 97.06 80 ARG A CA 1
ATOM 590 C C . ARG A 1 80 ? 19.313 1.683 -19.820 1.00 97.06 80 ARG A C 1
ATOM 592 O O . ARG A 1 80 ? 18.614 1.514 -18.830 1.00 97.06 80 ARG A O 1
ATOM 599 N N . PHE A 1 81 ? 20.449 2.376 -19.783 1.00 96.94 81 PHE A N 1
ATOM 600 C CA . PHE A 1 81 ? 20.963 2.962 -18.545 1.00 96.94 81 PHE A CA 1
ATOM 601 C C . PHE A 1 81 ? 20.005 4.006 -17.947 1.00 96.94 81 PHE A C 1
ATOM 603 O O . PHE A 1 81 ? 19.773 4.031 -16.736 1.00 96.94 81 PHE A O 1
ATOM 610 N N . LYS A 1 82 ? 19.417 4.868 -18.790 1.00 97.44 82 LYS A N 1
ATOM 611 C CA . LYS A 1 82 ? 18.407 5.845 -18.349 1.00 97.44 82 LYS A CA 1
ATOM 612 C C . LYS A 1 82 ? 17.155 5.154 -17.801 1.00 97.44 82 LYS A C 1
ATOM 614 O O . LYS A 1 82 ? 16.665 5.569 -16.752 1.00 97.44 82 LYS A O 1
ATOM 619 N N . ALA A 1 83 ? 16.670 4.115 -18.482 1.00 97.31 83 ALA A N 1
ATOM 620 C CA . ALA A 1 83 ? 1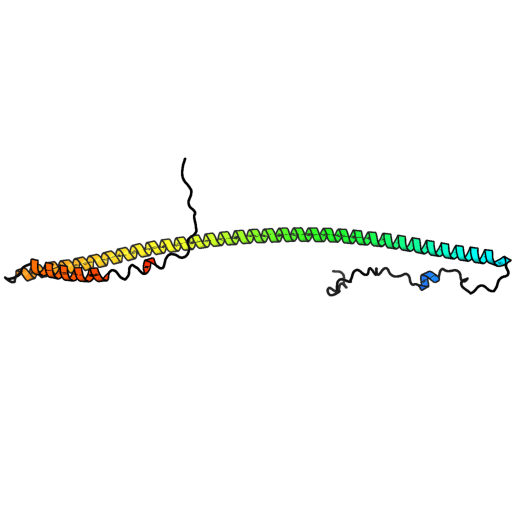5.522 3.326 -18.048 1.00 97.31 83 ALA A CA 1
ATOM 621 C C . ALA A 1 83 ? 15.797 2.631 -16.706 1.00 97.31 83 ALA A C 1
ATOM 623 O O . ALA A 1 83 ? 15.035 2.813 -15.762 1.00 97.31 83 ALA A O 1
ATOM 624 N N . GLU A 1 84 ? 16.941 1.959 -16.568 1.00 97.44 84 GLU A N 1
ATOM 625 C CA . GLU A 1 84 ? 17.343 1.274 -15.334 1.00 97.44 84 GLU A CA 1
ATOM 626 C C . GLU A 1 84 ? 17.416 2.240 -14.140 1.00 97.44 84 GLU A C 1
ATOM 628 O O . GLU A 1 84 ? 16.991 1.921 -13.026 1.00 97.44 84 GLU A O 1
ATOM 633 N N . LYS A 1 85 ? 17.931 3.458 -14.355 1.00 98.12 85 LYS A N 1
ATOM 634 C CA . LYS A 1 85 ? 17.963 4.486 -13.310 1.00 98.12 85 LYS A CA 1
ATOM 635 C C . LYS A 1 85 ? 16.550 4.884 -12.869 1.00 98.12 85 LYS A C 1
ATOM 637 O O . LYS A 1 85 ? 16.290 4.950 -11.668 1.00 98.12 85 LYS A O 1
ATOM 642 N N . ALA A 1 86 ? 15.647 5.108 -13.823 1.00 97.81 86 ALA A N 1
ATOM 643 C CA . ALA A 1 86 ? 14.257 5.449 -13.534 1.00 97.81 86 ALA A CA 1
ATOM 644 C C . ALA A 1 86 ? 13.512 4.299 -12.830 1.00 97.81 86 ALA A C 1
ATOM 646 O O . ALA A 1 86 ? 12.770 4.542 -11.880 1.00 97.81 86 ALA A O 1
ATOM 647 N N . GLU A 1 87 ? 13.749 3.049 -13.228 1.00 98.00 87 GLU A N 1
ATOM 648 C CA . GLU A 1 87 ? 13.179 1.866 -12.574 1.00 98.00 87 GLU A CA 1
ATOM 649 C C . GLU A 1 87 ? 13.624 1.742 -11.116 1.00 98.00 87 GLU A C 1
ATOM 651 O O . GLU A 1 87 ? 12.792 1.505 -10.238 1.00 98.00 87 GLU A O 1
ATOM 656 N N . LYS A 1 88 ? 14.912 1.969 -10.825 1.00 98.31 88 LYS A N 1
ATOM 657 C CA . LYS A 1 88 ? 15.423 1.986 -9.444 1.00 98.31 88 LYS A CA 1
ATOM 658 C C . LYS A 1 88 ? 14.778 3.088 -8.608 1.00 98.31 88 LYS A C 1
ATOM 660 O O . LYS A 1 88 ? 14.448 2.860 -7.444 1.00 98.31 88 LYS A O 1
ATOM 665 N N . ASP A 1 89 ? 14.576 4.269 -9.186 1.00 98.12 89 ASP A N 1
ATOM 666 C CA . ASP A 1 89 ? 13.892 5.372 -8.509 1.00 98.12 89 ASP A CA 1
ATOM 667 C C . ASP A 1 89 ? 12.415 5.039 -8.228 1.00 98.12 89 ASP A C 1
ATOM 669 O O . ASP A 1 89 ? 11.927 5.298 -7.125 1.00 98.12 89 ASP A O 1
ATOM 673 N N . LEU A 1 90 ? 11.718 4.402 -9.174 1.00 98.19 90 LEU A N 1
ATOM 674 C CA . LEU A 1 90 ? 10.349 3.915 -8.982 1.00 98.19 90 LEU A CA 1
ATOM 675 C C . LEU A 1 90 ? 10.270 2.820 -7.912 1.00 98.19 90 LEU A C 1
ATOM 677 O O . LEU A 1 90 ? 9.373 2.866 -7.069 1.00 98.19 90 LEU A O 1
ATOM 681 N N . ALA A 1 91 ? 11.199 1.860 -7.916 1.00 98.38 91 ALA A N 1
ATOM 682 C CA . ALA A 1 91 ? 11.276 0.810 -6.903 1.00 98.38 91 ALA A CA 1
ATOM 683 C C . ALA A 1 91 ? 11.465 1.409 -5.502 1.00 98.38 91 ALA A C 1
ATOM 685 O O . ALA A 1 91 ? 10.693 1.099 -4.596 1.00 98.38 91 ALA A O 1
ATOM 686 N N . ARG A 1 92 ? 12.391 2.367 -5.352 1.00 98.44 92 ARG A N 1
ATOM 687 C CA . ARG A 1 92 ? 12.600 3.089 -4.088 1.00 98.44 92 ARG A CA 1
ATOM 688 C C . ARG A 1 92 ? 11.327 3.793 -3.610 1.00 98.44 92 ARG A C 1
ATOM 690 O O . ARG A 1 92 ? 10.965 3.673 -2.444 1.00 98.44 92 ARG A O 1
ATOM 697 N N . MET A 1 93 ? 10.621 4.498 -4.498 1.00 98.19 93 MET A N 1
ATOM 698 C CA . MET A 1 93 ? 9.368 5.173 -4.132 1.00 98.19 93 MET A CA 1
ATOM 699 C C . MET A 1 93 ? 8.265 4.191 -3.718 1.00 98.19 93 MET A C 1
ATOM 701 O O . MET A 1 93 ? 7.505 4.481 -2.792 1.00 98.19 93 MET A O 1
ATOM 705 N N . ARG A 1 94 ? 8.173 3.028 -4.375 1.00 98.50 94 ARG A N 1
ATOM 706 C CA . ARG A 1 94 ? 7.230 1.964 -3.994 1.00 98.50 94 ARG A CA 1
ATOM 707 C C . ARG A 1 94 ? 7.540 1.422 -2.602 1.00 98.50 94 ARG A C 1
ATOM 709 O O . ARG A 1 94 ? 6.625 1.317 -1.790 1.00 98.50 94 ARG A O 1
ATOM 716 N N . ASP A 1 95 ? 8.807 1.157 -2.301 1.00 98.38 95 ASP A N 1
ATOM 717 C CA . ASP A 1 95 ? 9.223 0.672 -0.983 1.00 98.38 95 ASP A CA 1
ATOM 718 C C . ASP A 1 95 ? 8.916 1.691 0.126 1.00 98.38 95 ASP A C 1
ATOM 720 O O . ASP A 1 95 ? 8.391 1.333 1.183 1.00 98.38 95 ASP A O 1
ATOM 724 N N . GLU A 1 96 ? 9.165 2.981 -0.124 1.00 98.31 96 GLU A N 1
ATOM 725 C CA . GLU A 1 96 ? 8.812 4.060 0.806 1.00 98.31 96 GLU A CA 1
ATOM 726 C C . GLU A 1 96 ? 7.299 4.158 1.044 1.00 98.31 96 GLU A C 1
ATOM 728 O O . GLU A 1 96 ? 6.856 4.345 2.182 1.00 98.31 96 GLU A O 1
ATOM 733 N N . MET A 1 97 ? 6.496 4.027 -0.014 1.00 98.50 97 MET A N 1
ATOM 734 C CA . MET A 1 97 ? 5.035 4.035 0.074 1.00 98.50 97 MET A CA 1
ATOM 735 C C . MET A 1 97 ? 4.528 2.852 0.901 1.00 98.50 97 MET A C 1
ATOM 737 O O . MET A 1 97 ? 3.786 3.049 1.864 1.00 98.50 97 MET A O 1
ATOM 741 N N . LEU A 1 98 ? 5.010 1.643 0.603 1.00 98.44 98 LEU A N 1
ATOM 742 C CA . LEU A 1 98 ? 4.665 0.433 1.348 1.00 98.44 98 LEU A CA 1
ATOM 743 C C . LEU A 1 98 ? 5.059 0.542 2.825 1.00 98.44 98 LEU A C 1
ATOM 745 O O . LEU A 1 98 ? 4.306 0.115 3.704 1.00 98.44 98 LEU A O 1
ATOM 749 N N . ALA A 1 99 ? 6.208 1.152 3.129 1.00 98.38 99 ALA A N 1
ATOM 750 C CA . ALA A 1 99 ? 6.631 1.385 4.505 1.00 98.38 99 ALA A CA 1
ATOM 751 C C . ALA A 1 99 ? 5.671 2.326 5.259 1.00 98.38 99 ALA A C 1
ATOM 753 O O . ALA A 1 99 ? 5.339 2.062 6.422 1.00 98.38 99 ALA A O 1
ATOM 754 N N . ARG A 1 100 ? 5.189 3.394 4.606 1.00 98.50 100 ARG A N 1
ATOM 755 C CA . ARG A 1 100 ? 4.198 4.320 5.184 1.00 98.50 100 ARG A CA 1
ATOM 756 C C . ARG A 1 100 ? 2.855 3.638 5.411 1.00 98.50 100 ARG A C 1
ATOM 758 O O . ARG A 1 100 ? 2.306 3.762 6.505 1.00 98.50 100 ARG A O 1
ATOM 765 N N . ASP A 1 101 ? 2.373 2.868 4.442 1.00 98.56 101 ASP A N 1
ATOM 766 C CA . ASP A 1 101 ? 1.106 2.138 4.556 1.00 98.56 101 ASP A CA 1
ATOM 767 C C . ASP A 1 101 ? 1.159 1.090 5.671 1.00 98.56 101 ASP A C 1
ATOM 769 O O . ASP A 1 101 ? 0.246 0.998 6.498 1.00 98.56 101 ASP A O 1
ATOM 773 N N . ALA A 1 102 ? 2.270 0.354 5.777 1.00 98.44 102 ALA A N 1
ATOM 774 C CA . ALA A 1 102 ? 2.489 -0.589 6.868 1.00 98.44 102 ALA A CA 1
ATOM 775 C C . ALA A 1 102 ? 2.485 0.110 8.238 1.00 98.44 102 ALA A C 1
ATOM 777 O O . ALA A 1 102 ? 1.947 -0.423 9.215 1.00 98.44 102 ALA A O 1
ATOM 778 N N . GLN A 1 103 ? 3.069 1.306 8.331 1.00 98.56 103 GLN A N 1
ATOM 779 C CA . GLN A 1 103 ? 3.067 2.092 9.560 1.00 98.56 103 GLN A CA 1
ATOM 780 C C . GLN A 1 103 ? 1.660 2.598 9.908 1.00 98.56 103 GLN A C 1
ATOM 782 O O . GLN A 1 103 ? 1.213 2.424 11.045 1.00 98.56 103 GLN A O 1
ATOM 787 N N . LEU A 1 104 ? 0.930 3.128 8.928 1.00 98.62 104 LEU A N 1
ATOM 788 C CA . LEU A 1 104 ? -0.447 3.586 9.093 1.00 98.62 104 LEU A CA 1
ATOM 789 C C . LEU A 1 104 ? -1.364 2.443 9.547 1.00 98.62 104 LEU A C 1
ATOM 791 O O . LEU A 1 104 ? -2.127 2.607 10.501 1.00 98.62 104 LEU A O 1
ATOM 795 N N . ALA A 1 105 ? -1.233 1.257 8.949 1.00 98.56 105 ALA A N 1
ATOM 796 C CA . ALA A 1 105 ? -1.979 0.068 9.355 1.00 98.56 105 ALA A CA 1
ATOM 797 C C . ALA A 1 105 ? -1.684 -0.330 10.814 1.00 98.56 105 ALA A C 1
ATOM 799 O O . ALA A 1 105 ? -2.599 -0.662 11.579 1.00 98.56 105 ALA A O 1
ATOM 800 N N . ARG A 1 106 ? -0.415 -0.254 11.244 1.00 98.31 106 ARG A N 1
ATOM 801 C CA . ARG A 1 106 ? -0.023 -0.523 12.639 1.00 98.31 106 ARG A CA 1
ATOM 802 C C . ARG A 1 106 ? -0.624 0.490 13.604 1.00 98.31 106 ARG A C 1
ATOM 804 O O . ARG A 1 106 ? -1.123 0.088 14.661 1.00 98.31 106 ARG A O 1
ATOM 811 N N . ASP A 1 107 ? -0.580 1.772 13.269 1.00 98.62 107 ASP A N 1
ATOM 812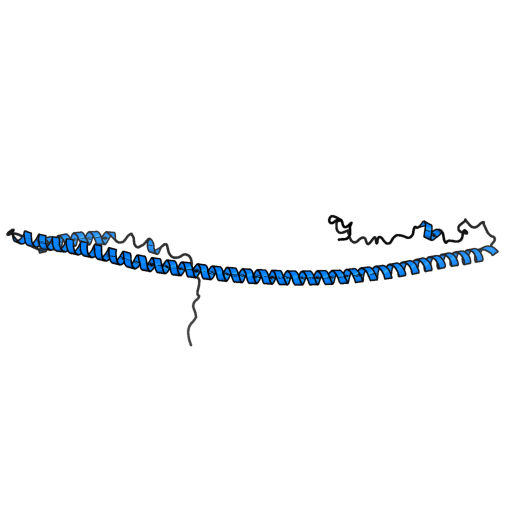 C CA . ASP A 1 107 ? -1.105 2.833 14.127 1.00 98.62 107 ASP A CA 1
ATOM 813 C C . ASP A 1 107 ? -2.633 2.791 14.202 1.00 98.62 107 ASP A C 1
ATOM 815 O O . ASP A 1 107 ? -3.190 2.867 15.303 1.00 98.62 107 ASP A O 1
ATOM 819 N N . HIS A 1 108 ? -3.304 2.496 13.088 1.00 98.62 108 HIS A N 1
ATOM 820 C CA . HIS A 1 108 ? -4.736 2.216 13.067 1.00 98.62 108 HIS A CA 1
ATOM 821 C C . HIS A 1 108 ? -5.092 1.023 13.973 1.00 98.62 108 HIS A C 1
ATOM 823 O O . HIS A 1 108 ? -5.939 1.139 14.862 1.00 98.62 108 HIS A O 1
ATOM 829 N N . ALA A 1 109 ? -4.383 -0.105 13.857 1.00 98.56 109 ALA A N 1
ATOM 830 C CA . ALA A 1 109 ? -4.611 -1.268 14.719 1.00 98.56 109 ALA A CA 1
ATOM 831 C C . ALA A 1 109 ? -4.367 -0.959 16.212 1.00 98.56 109 ALA A C 1
ATOM 833 O O . ALA A 1 109 ? -5.069 -1.467 17.095 1.00 98.56 109 ALA A O 1
ATOM 834 N N . ARG A 1 110 ? -3.377 -0.114 16.529 1.00 98.56 110 ARG A N 1
ATOM 835 C CA . ARG A 1 110 ? -3.128 0.359 17.902 1.00 98.56 110 ARG A CA 1
ATOM 836 C C . ARG A 1 110 ? -4.284 1.220 18.412 1.00 98.56 110 ARG A C 1
ATOM 838 O O . ARG A 1 110 ? -4.691 1.025 19.561 1.00 98.56 110 ARG A O 1
ATOM 845 N N . ALA A 1 111 ? -4.816 2.120 17.588 1.00 98.56 111 ALA A N 1
ATOM 846 C CA . ALA A 1 111 ? -5.951 2.971 17.932 1.00 98.56 111 ALA A CA 1
ATOM 847 C C . ALA A 1 111 ? -7.217 2.144 18.205 1.00 98.56 111 ALA A C 1
ATOM 849 O O . ALA A 1 111 ? -7.816 2.293 19.272 1.00 98.56 111 ALA A O 1
ATOM 850 N N . VAL A 1 112 ? -7.546 1.191 17.326 1.00 98.69 112 VAL A N 1
ATOM 851 C CA . VAL A 1 112 ? -8.695 0.284 17.495 1.00 98.69 112 VAL A CA 1
ATOM 852 C C . VAL A 1 112 ? -8.596 -0.491 18.809 1.00 98.69 112 VAL A C 1
ATOM 854 O O . VAL A 1 112 ? -9.518 -0.449 19.623 1.00 98.69 112 VAL A O 1
ATOM 857 N N . ARG A 1 113 ? -7.442 -1.109 19.101 1.00 98.38 113 ARG A N 1
ATOM 858 C CA . ARG A 1 113 ? -7.245 -1.829 20.373 1.00 98.38 113 ARG A CA 1
ATOM 859 C C . ARG A 1 113 ? -7.388 -0.919 21.597 1.00 98.38 113 ARG A C 1
ATOM 861 O O . ARG A 1 113 ? -7.829 -1.364 22.656 1.00 98.38 113 ARG A O 1
ATOM 868 N N . ARG A 1 114 ? -6.960 0.346 21.519 1.00 98.38 114 ARG A N 1
ATOM 869 C CA . ARG A 1 114 ? -7.147 1.315 22.618 1.00 98.38 114 ARG A CA 1
ATOM 870 C C . ARG A 1 114 ? -8.628 1.651 22.802 1.00 98.38 114 ARG A C 1
ATOM 872 O O . ARG A 1 114 ? -9.106 1.616 23.935 1.00 98.38 114 ARG A O 1
ATOM 879 N N . ALA A 1 115 ? -9.343 1.912 21.710 1.00 98.50 115 ALA A N 1
ATOM 880 C CA . ALA A 1 115 ? -10.774 2.191 21.730 1.00 98.50 115 ALA A CA 1
ATOM 881 C C . ALA A 1 115 ? -11.574 1.015 22.309 1.00 98.50 115 ALA A C 1
ATOM 883 O O . ALA A 1 115 ? -12.394 1.216 23.204 1.00 98.50 115 ALA A O 1
ATOM 884 N N . GLU A 1 116 ? -11.265 -0.215 21.897 1.00 98.38 116 GLU A N 1
ATOM 885 C CA . GLU A 1 116 ? -11.916 -1.429 22.396 1.00 98.38 116 GLU A CA 1
ATOM 886 C C . GLU A 1 116 ? -11.729 -1.599 23.913 1.00 98.38 116 GLU A C 1
ATOM 888 O O . GLU A 1 116 ? -12.698 -1.791 24.649 1.00 98.38 116 GLU A O 1
ATOM 893 N N . ARG A 1 117 ? -10.492 -1.456 24.416 1.00 98.31 117 ARG A N 1
ATOM 894 C CA . ARG A 1 117 ? -10.218 -1.523 25.864 1.00 98.31 117 ARG A CA 1
ATOM 895 C C . ARG A 1 117 ? -10.944 -0.424 26.635 1.00 98.31 117 ARG A C 1
ATOM 897 O O . ARG A 1 117 ? -11.410 -0.664 27.747 1.00 98.31 117 ARG A O 1
ATOM 904 N N . ASN A 1 118 ? -11.050 0.777 26.069 1.00 98.44 118 ASN A N 1
ATOM 905 C CA . ASN A 1 118 ? -11.817 1.865 26.674 1.00 98.44 118 ASN A CA 1
ATOM 906 C C . ASN A 1 118 ? -13.314 1.539 26.721 1.00 98.44 118 ASN A C 1
ATOM 908 O O . ASN A 1 118 ? -13.935 1.738 27.762 1.00 98.44 118 ASN A O 1
ATOM 912 N N . GLY A 1 119 ? -13.875 1.000 25.637 1.00 98.00 119 GLY A N 1
ATOM 913 C CA . GLY A 1 119 ? -15.266 0.548 25.583 1.00 98.00 119 GLY A CA 1
ATOM 914 C C . GLY A 1 119 ? -15.560 -0.530 26.627 1.00 98.00 119 GLY A C 1
ATOM 915 O O . GLY A 1 119 ? -16.498 -0.386 27.407 1.00 98.00 119 GLY A O 1
ATOM 916 N N . LYS A 1 120 ? -14.697 -1.549 26.727 1.00 98.12 120 LYS A N 1
ATOM 917 C CA . LYS A 1 120 ? -14.810 -2.615 27.736 1.00 98.12 120 LYS A CA 1
ATOM 918 C C . LYS A 1 120 ? -14.808 -2.063 29.162 1.00 98.12 120 LYS A C 1
ATOM 920 O O . LYS A 1 120 ? -15.689 -2.409 29.941 1.00 98.12 120 LYS A O 1
ATOM 925 N N . ARG A 1 121 ? -13.885 -1.149 29.489 1.00 98.00 121 ARG A N 1
ATOM 926 C CA . ARG A 1 121 ? -13.849 -0.491 30.809 1.00 98.00 121 ARG A CA 1
ATOM 927 C C . ARG A 1 121 ? -15.142 0.264 31.117 1.00 98.00 121 ARG A C 1
ATOM 929 O O . ARG A 1 121 ? -15.676 0.108 32.209 1.00 98.00 121 ARG A O 1
ATOM 936 N N . LYS A 1 122 ? -15.667 1.027 30.152 1.00 98.00 122 LYS A N 1
ATOM 937 C CA . LYS A 1 122 ? -16.940 1.748 30.312 1.00 98.00 122 LYS A CA 1
ATOM 938 C C . LYS A 1 122 ? -18.099 0.793 30.605 1.00 98.00 122 LYS A C 1
ATOM 940 O O . LYS A 1 122 ? -18.866 1.053 31.524 1.00 98.00 122 LYS A O 1
ATOM 945 N N . ILE A 1 123 ? -18.202 -0.316 29.870 1.00 97.94 123 ILE A N 1
ATOM 946 C CA . ILE A 1 123 ? -19.258 -1.319 30.084 1.00 97.94 123 ILE A CA 1
ATOM 947 C C . ILE A 1 123 ? -19.141 -1.938 31.478 1.00 97.94 123 ILE A C 1
ATOM 949 O O . ILE A 1 123 ? -20.140 -2.008 32.187 1.00 97.94 123 ILE A O 1
ATOM 953 N N . THR A 1 124 ? -17.939 -2.346 31.895 1.00 98.31 124 THR A N 1
ATOM 954 C CA . THR A 1 124 ? -17.721 -2.915 33.232 1.00 98.31 124 THR A CA 1
ATOM 955 C C . THR A 1 124 ? -18.148 -1.951 34.336 1.00 98.31 124 THR A C 1
ATOM 957 O O . THR A 1 124 ? -18.820 -2.374 35.273 1.00 98.31 124 THR A O 1
ATOM 960 N N . GLU A 1 125 ? -17.808 -0.666 34.226 1.00 97.62 125 GLU A N 1
ATOM 961 C CA . GLU A 1 125 ? -18.230 0.340 35.207 1.00 97.62 125 GLU A CA 1
ATOM 962 C C . GLU A 1 125 ? -19.753 0.522 35.228 1.00 97.62 125 GLU A C 1
ATOM 964 O O . GLU A 1 125 ? -20.353 0.457 36.297 1.00 97.62 125 GLU A O 1
ATOM 969 N N . VAL A 1 126 ? -20.408 0.617 34.063 1.00 98.31 126 VAL A N 1
ATOM 970 C CA . VAL A 1 126 ? -21.882 0.669 33.994 1.00 98.31 126 VAL A CA 1
ATOM 971 C C . VAL A 1 126 ? -22.518 -0.562 34.649 1.00 98.31 126 VAL A C 1
ATOM 973 O O . VAL A 1 126 ? -23.506 -0.435 35.374 1.00 98.31 126 VAL A O 1
ATOM 976 N N . MET A 1 127 ? -21.956 -1.753 34.429 1.00 98.06 127 MET A N 1
ATOM 977 C CA . MET A 1 127 ? -22.465 -2.987 35.032 1.00 98.06 127 MET A CA 1
ATOM 978 C C . MET A 1 127 ? -22.278 -3.012 36.549 1.00 98.06 127 MET A C 1
ATOM 980 O O . MET A 1 127 ? -23.195 -3.434 37.250 1.00 98.06 127 MET A O 1
ATOM 984 N N . LYS A 1 128 ? -21.153 -2.509 37.072 1.00 98.06 128 LYS A N 1
ATOM 985 C CA . LYS A 1 128 ? -20.961 -2.345 38.522 1.00 98.06 128 LYS A CA 1
ATOM 986 C C . LYS A 1 128 ? -21.995 -1.395 39.115 1.00 98.06 128 LYS A C 1
ATOM 988 O O . LYS A 1 128 ? -22.620 -1.744 40.108 1.00 98.06 128 LYS A O 1
ATOM 993 N N . THR A 1 129 ? -22.221 -0.234 38.494 1.00 98.31 129 THR A N 1
ATOM 994 C CA . THR A 1 129 ? -23.228 0.726 38.970 1.00 98.31 129 THR A CA 1
ATOM 995 C C . THR A 1 129 ? -24.620 0.100 39.008 1.00 98.31 129 THR A C 1
ATOM 997 O O . THR A 1 129 ? -25.310 0.219 40.019 1.00 98.31 129 THR A O 1
ATOM 1000 N N . ARG A 1 130 ? -25.016 -0.622 37.951 1.00 97.81 130 ARG A N 1
ATOM 1001 C CA . ARG A 1 130 ? -26.302 -1.335 37.912 1.00 97.81 130 ARG A CA 1
ATOM 1002 C C . ARG A 1 130 ? -26.392 -2.426 38.975 1.00 97.81 130 ARG A C 1
ATOM 1004 O O . ARG A 1 130 ? -27.424 -2.540 39.621 1.00 97.81 130 ARG A O 1
ATOM 1011 N N . ALA A 1 131 ? -25.330 -3.203 39.184 1.00 97.44 131 ALA A N 1
ATOM 1012 C CA . ALA A 1 131 ? -25.301 -4.235 40.218 1.00 97.44 131 ALA A CA 1
ATOM 1013 C C . ALA A 1 131 ? -25.482 -3.634 41.622 1.00 97.44 131 ALA A C 1
ATOM 1015 O O . ALA A 1 131 ? -26.281 -4.149 42.401 1.00 97.44 131 ALA A O 1
ATOM 1016 N N . SER A 1 132 ? -24.812 -2.515 41.916 1.00 97.31 132 SER A N 1
ATOM 1017 C CA . SER A 1 132 ? -24.984 -1.796 43.183 1.00 97.31 132 SER A CA 1
ATOM 1018 C C . SER A 1 132 ? -26.406 -1.255 43.354 1.00 97.31 132 SER A C 1
ATOM 1020 O O . SER A 1 132 ? -26.980 -1.398 44.429 1.00 97.31 132 SER A O 1
ATOM 1022 N N . GLN A 1 133 ? -26.998 -0.676 42.303 1.00 97.69 133 GLN A N 1
ATOM 1023 C CA . GLN A 1 133 ? -28.394 -0.216 42.325 1.00 97.69 133 GLN A CA 1
ATOM 1024 C C . GLN A 1 133 ? -29.357 -1.372 42.622 1.00 97.69 133 GLN A C 1
ATOM 1026 O O . GLN A 1 133 ? -30.152 -1.284 43.556 1.00 97.69 133 GLN A O 1
ATOM 1031 N N . PHE A 1 134 ? -29.216 -2.488 41.902 1.00 96.62 134 PHE A N 1
ATOM 1032 C CA . PHE A 1 134 ? -30.015 -3.693 42.130 1.00 96.62 134 PHE A CA 1
ATOM 1033 C C . PHE A 1 134 ? -29.861 -4.239 43.549 1.00 96.62 134 PHE A C 1
ATOM 1035 O O . PHE A 1 134 ? -30.842 -4.671 44.146 1.00 96.62 134 PHE A O 1
ATOM 1042 N N . GLN A 1 135 ? -28.646 -4.231 44.102 1.00 96.25 135 GLN A N 1
ATOM 1043 C CA . GLN A 1 135 ? -28.400 -4.704 45.461 1.00 96.25 135 GLN A CA 1
ATOM 1044 C C . GLN A 1 135 ? -29.157 -3.865 46.500 1.00 96.25 135 GLN A C 1
ATOM 1046 O O . GLN A 1 135 ? -29.731 -4.432 47.431 1.00 96.25 135 GLN A O 1
ATOM 1051 N N . VAL A 1 136 ? -29.189 -2.539 46.328 1.00 97.25 136 VAL A N 1
ATOM 1052 C CA . VAL A 1 136 ? -29.936 -1.626 47.207 1.00 97.25 136 VAL A CA 1
ATOM 1053 C C . VAL A 1 136 ? -31.443 -1.841 47.071 1.00 97.25 136 VAL A C 1
ATOM 1055 O O . VAL A 1 136 ? -32.120 -2.052 48.075 1.00 97.25 136 VAL A O 1
ATOM 1058 N N . GLU A 1 137 ? -31.972 -1.846 45.846 1.00 96.62 137 GLU A N 1
ATOM 1059 C CA . GLU A 1 137 ? -33.407 -2.053 45.602 1.00 96.62 137 GLU A CA 1
ATOM 1060 C C . GLU A 1 137 ? -33.890 -3.408 46.126 1.00 96.62 137 GLU A C 1
ATOM 1062 O O . GLU A 1 137 ? -34.944 -3.499 46.757 1.00 96.62 137 GLU A O 1
ATOM 1067 N N . TYR A 1 138 ? -33.095 -4.459 45.921 1.00 95.06 138 TYR A N 1
ATOM 1068 C CA . TYR A 1 138 ? -33.406 -5.789 46.426 1.00 95.06 138 TYR A CA 1
ATOM 1069 C C . TYR A 1 138 ? -33.394 -5.848 47.959 1.00 95.06 138 TYR A C 1
ATOM 1071 O O . TYR A 1 138 ? -34.253 -6.508 48.544 1.00 95.06 138 TYR A O 1
ATOM 1079 N N . GLY A 1 139 ? -32.457 -5.154 48.615 1.00 95.44 139 GLY A N 1
ATOM 1080 C CA . GLY A 1 139 ? -32.442 -5.004 50.072 1.00 95.44 139 GLY A CA 1
ATOM 1081 C C . GLY A 1 139 ? -33.731 -4.360 50.583 1.00 95.44 139 GLY A C 1
ATOM 1082 O O . GLY A 1 139 ? -34.439 -4.966 51.383 1.00 95.44 139 GLY A O 1
ATOM 1083 N N . ASN A 1 140 ? -34.098 -3.208 50.015 1.00 95.81 140 ASN A N 1
ATOM 1084 C CA . ASN A 1 140 ? -35.329 -2.493 50.363 1.00 95.81 140 ASN A CA 1
ATOM 1085 C C . ASN A 1 140 ? -36.580 -3.367 50.173 1.00 95.81 140 ASN A C 1
ATOM 1087 O O . ASN A 1 140 ? -37.474 -3.390 51.020 1.00 95.81 140 ASN A O 1
ATOM 1091 N N . LEU A 1 141 ? -36.645 -4.113 49.065 1.00 93.75 141 LEU A N 1
ATOM 1092 C CA . LEU A 1 141 ? -37.752 -5.026 48.793 1.00 93.75 141 LEU A CA 1
ATOM 1093 C C . LEU A 1 141 ? -37.815 -6.158 49.826 1.00 93.75 141 LEU A C 1
ATOM 1095 O O . LEU A 1 141 ? -38.897 -6.496 50.308 1.00 93.75 141 LEU A O 1
ATOM 1099 N N . LYS A 1 142 ? -36.666 -6.743 50.177 1.00 94.62 142 LYS A N 1
ATOM 1100 C CA . LYS A 1 142 ? -36.572 -7.807 51.180 1.00 94.62 142 LYS A CA 1
ATOM 1101 C C . LYS A 1 142 ? -37.042 -7.321 52.551 1.00 94.62 142 LYS A C 1
ATOM 1103 O O . LYS A 1 142 ? -37.791 -8.041 53.207 1.00 94.62 142 LYS A O 1
ATOM 1108 N N . ASP A 1 143 ? -36.658 -6.114 52.948 1.00 92.94 143 ASP A N 1
ATOM 1109 C CA . ASP A 1 143 ? -37.072 -5.524 54.222 1.00 92.94 143 ASP A CA 1
ATOM 1110 C C . ASP A 1 143 ? -38.588 -5.289 54.265 1.00 92.94 143 ASP A C 1
ATOM 1112 O O . ASP A 1 143 ? -39.241 -5.689 55.229 1.00 92.94 143 ASP A O 1
ATOM 1116 N N . ALA A 1 144 ? -39.182 -4.776 53.182 1.00 92.25 144 ALA A N 1
ATOM 1117 C CA . ALA A 1 144 ? -40.637 -4.635 53.070 1.00 92.25 144 ALA A CA 1
ATOM 1118 C C . ALA A 1 144 ? -41.376 -5.988 53.171 1.00 92.25 144 ALA A C 1
ATOM 1120 O O . ALA A 1 144 ? -42.420 -6.088 53.824 1.00 92.25 144 ALA A O 1
ATOM 1121 N N . PHE A 1 145 ? -40.834 -7.047 52.557 1.00 85.94 145 PHE A N 1
ATOM 1122 C CA . PHE A 1 145 ? -41.378 -8.404 52.679 1.00 85.94 145 PHE A CA 1
ATOM 1123 C C . PHE A 1 145 ? -41.246 -8.977 54.095 1.00 85.94 145 PHE A C 1
ATOM 1125 O O . PHE A 1 145 ? -42.167 -9.659 54.547 1.00 85.94 145 PHE A O 1
ATOM 1132 N N . ASN A 1 146 ? -40.145 -8.700 54.798 1.00 89.94 146 ASN A N 1
ATOM 1133 C CA . ASN A 1 146 ? -39.978 -9.113 56.192 1.00 89.94 146 ASN A CA 1
ATOM 1134 C C . ASN A 1 146 ? -41.029 -8.441 57.081 1.00 89.94 146 ASN A C 1
ATOM 1136 O O . ASN A 1 146 ? -41.722 -9.139 57.815 1.00 89.94 146 ASN A O 1
ATOM 1140 N N . SER A 1 147 ? -41.255 -7.131 56.919 1.00 85.56 147 SER A N 1
ATOM 1141 C CA . SER A 1 147 ? -42.312 -6.427 57.656 1.00 85.56 147 SER A CA 1
ATOM 1142 C C . SER A 1 147 ? -43.698 -7.027 57.396 1.00 85.56 147 SER A C 1
ATOM 1144 O O . SER A 1 147 ? -44.480 -7.206 58.325 1.00 85.56 147 SER A O 1
ATOM 1146 N N . LEU A 1 148 ? -44.016 -7.400 56.148 1.00 83.88 148 LEU A N 1
ATOM 1147 C CA . LEU A 1 148 ? -45.253 -8.129 55.820 1.00 83.88 148 LEU A CA 1
ATOM 1148 C C . LEU A 1 148 ? -45.352 -9.492 56.530 1.00 83.88 148 LEU A C 1
ATOM 1150 O O . LEU A 1 148 ? -46.456 -9.914 56.886 1.00 83.88 148 LEU A O 1
ATOM 1154 N N . GLY A 1 149 ? -44.226 -10.183 56.716 1.00 80.69 149 GLY A N 1
ATOM 1155 C CA . GLY A 1 149 ? -44.121 -11.400 57.522 1.00 80.69 149 GLY A CA 1
ATOM 1156 C C . GLY A 1 149 ? -44.450 -11.143 58.993 1.00 80.69 149 GLY A C 1
ATOM 1157 O O . GLY A 1 149 ? -45.345 -11.799 59.526 1.00 80.69 149 GLY A O 1
ATOM 1158 N N . ASP A 1 150 ? -43.828 -10.128 59.594 1.00 79.50 150 ASP A N 1
ATOM 1159 C CA . ASP A 1 150 ? -44.065 -9.723 60.987 1.00 79.50 150 ASP A CA 1
ATOM 1160 C C . ASP A 1 150 ? -45.539 -9.353 61.217 1.00 79.50 150 ASP A C 1
ATOM 1162 O O . ASP A 1 150 ? -46.151 -9.760 62.203 1.00 79.50 150 ASP A O 1
ATOM 1166 N N . PHE A 1 151 ? -46.177 -8.667 60.259 1.00 68.94 151 PHE A N 1
ATOM 1167 C CA . PHE A 1 151 ? -47.617 -8.394 60.313 1.00 68.94 151 PHE A CA 1
ATOM 1168 C C . PHE A 1 151 ? -48.471 -9.671 60.312 1.00 68.94 151 PHE A C 1
ATOM 1170 O O . PHE A 1 151 ? -49.480 -9.735 61.025 1.00 68.94 151 PHE A O 1
ATOM 1177 N N . ARG A 1 152 ? -48.108 -10.694 59.523 1.00 72.00 152 ARG A N 1
ATOM 1178 C CA . ARG A 1 152 ? -48.806 -11.994 59.543 1.00 72.00 152 ARG A CA 1
ATOM 1179 C C . ARG A 1 152 ? -48.617 -12.702 60.884 1.00 72.00 152 ARG A C 1
ATOM 1181 O O . ARG A 1 152 ? -49.582 -13.267 61.395 1.00 72.00 152 ARG A O 1
ATOM 1188 N N . GLU A 1 153 ? -47.424 -12.635 61.465 1.00 73.56 153 GLU A N 1
ATOM 1189 C CA . GLU A 1 153 ? -47.111 -13.232 62.766 1.00 73.56 153 GLU A CA 1
ATOM 1190 C C . GLU A 1 153 ? -47.834 -12.519 63.921 1.00 73.56 153 GLU A C 1
ATOM 1192 O O . GLU A 1 153 ? -48.464 -13.177 64.754 1.00 73.56 153 GLU A O 1
ATOM 1197 N N . CYS A 1 154 ? -47.879 -11.181 63.909 1.00 67.75 154 CYS A N 1
ATOM 1198 C CA . CYS A 1 154 ? -48.703 -10.379 64.816 1.00 67.75 154 CYS A CA 1
ATOM 1199 C C . CYS A 1 154 ? -50.194 -10.713 64.690 1.00 67.75 154 CYS A C 1
ATOM 1201 O O . CYS A 1 154 ? -50.891 -10.813 65.697 1.00 67.75 154 CYS A O 1
ATOM 1203 N N . ARG A 1 155 ? -50.718 -10.930 63.475 1.00 60.50 155 ARG A N 1
ATOM 1204 C CA . ARG A 1 155 ? -52.106 -11.398 63.314 1.00 60.50 155 ARG A CA 1
ATOM 1205 C C . ARG A 1 155 ? -52.326 -12.796 63.879 1.00 60.50 155 ARG A C 1
ATOM 1207 O O . ARG A 1 155 ? -53.385 -13.029 64.454 1.00 60.50 155 ARG A O 1
ATOM 1214 N N . GLY A 1 156 ? -51.361 -13.703 63.741 1.00 59.94 156 GLY A N 1
ATOM 1215 C CA . GLY A 1 156 ? -51.417 -15.025 64.368 1.00 59.94 156 GLY A CA 1
ATOM 1216 C C . GLY A 1 156 ? -51.482 -14.934 65.895 1.00 59.94 156 GLY A C 1
ATOM 1217 O O . GLY A 1 156 ? -52.326 -15.574 66.520 1.00 59.94 156 GLY A O 1
ATOM 1218 N N . SER A 1 157 ? -50.669 -14.061 66.491 1.00 59.50 157 SER A N 1
ATOM 1219 C CA . SER A 1 157 ? -50.614 -13.862 67.945 1.00 59.50 157 SER A CA 1
ATOM 1220 C C . SER A 1 157 ? -51.822 -13.087 68.499 1.00 59.50 157 SER A C 1
ATOM 1222 O O . SER A 1 157 ? -52.413 -13.509 69.494 1.00 59.50 157 SER A O 1
ATOM 1224 N N . VAL A 1 158 ? -52.301 -12.038 67.823 1.00 55.34 158 VAL A N 1
ATOM 1225 C CA . VAL A 1 158 ? -53.574 -11.370 68.171 1.00 55.34 158 VAL A CA 1
ATOM 1226 C C . VAL A 1 158 ? -54.766 -12.314 67.961 1.00 55.34 158 VAL A C 1
ATOM 1228 O O . VAL A 1 158 ? -55.688 -12.330 68.772 1.00 55.34 158 VAL A O 1
ATOM 1231 N N . GLY A 1 159 ? -54.734 -13.161 66.929 1.00 55.94 159 GLY A N 1
ATOM 1232 C CA . GLY A 1 159 ? -55.723 -14.219 66.715 1.00 55.94 159 GLY A CA 1
ATOM 1233 C C . GLY A 1 159 ? -55.756 -15.237 67.859 1.00 55.94 159 GLY A C 1
ATOM 1234 O O . GLY A 1 159 ? -56.839 -15.619 68.297 1.00 55.94 159 GLY A O 1
ATOM 1235 N N . SER A 1 160 ? -54.596 -15.620 68.405 1.00 53.88 160 SER A N 1
ATOM 1236 C CA . SER A 1 160 ? -54.528 -16.471 69.602 1.00 53.88 160 SER A CA 1
ATOM 1237 C C . SER A 1 160 ? -54.994 -15.765 70.881 1.00 53.88 160 SER A C 1
ATOM 1239 O O . SER A 1 160 ? -55.637 -16.399 71.712 1.00 53.88 160 SER A O 1
ATOM 1241 N N . LEU A 1 161 ? -54.765 -14.452 71.011 1.00 51.72 161 LEU A N 1
ATOM 1242 C CA . LEU A 1 161 ? -55.231 -13.642 72.146 1.00 51.72 161 LEU A CA 1
ATOM 1243 C C . LEU A 1 161 ? -56.765 -13.510 72.184 1.00 51.72 161 LEU A C 1
ATOM 1245 O O . LEU A 1 161 ? -57.355 -13.437 73.256 1.00 51.72 161 LEU A O 1
ATOM 1249 N N . TRP A 1 162 ? -57.426 -13.498 71.024 1.00 47.94 162 TRP A N 1
ATOM 1250 C CA . TRP A 1 162 ? -58.892 -13.529 70.949 1.00 47.94 162 TRP A CA 1
ATOM 1251 C C . TRP A 1 162 ? -59.477 -14.945 71.099 1.00 47.94 162 TRP A C 1
ATOM 1253 O O . TRP A 1 162 ? -60.648 -15.073 71.451 1.00 47.94 162 TRP A O 1
ATOM 1263 N N . LYS A 1 163 ? -58.680 -16.005 70.890 1.00 48.44 163 LYS A N 1
ATOM 1264 C CA . LYS A 1 163 ? -59.099 -17.410 71.065 1.00 48.44 163 LYS A CA 1
ATOM 1265 C C . LYS A 1 163 ? -58.994 -17.935 72.501 1.00 48.44 163 LYS A C 1
ATOM 1267 O O . LYS A 1 163 ? -59.643 -18.925 72.805 1.00 48.44 163 LYS A O 1
ATOM 1272 N N . THR A 1 164 ? -58.278 -17.266 73.406 1.00 49.84 164 THR A N 1
ATOM 1273 C CA . THR A 1 164 ? -58.265 -17.597 74.849 1.00 49.84 164 THR A CA 1
ATOM 1274 C C . THR A 1 164 ? -59.529 -17.156 75.597 1.00 49.84 164 THR A C 1
ATOM 1276 O O . THR A 1 164 ? -59.617 -17.323 76.810 1.00 49.84 164 THR A O 1
ATOM 1279 N N . ARG A 1 165 ? -60.521 -16.605 74.885 1.00 49.66 165 ARG A N 1
ATOM 1280 C CA . ARG A 1 165 ? -61.847 -16.263 75.420 1.00 49.66 165 ARG A CA 1
ATOM 1281 C C . ARG A 1 165 ? -62.925 -17.313 75.113 1.00 49.66 165 ARG A C 1
ATOM 1283 O O . ARG A 1 165 ? -64.085 -17.075 75.430 1.00 49.66 165 ARG A O 1
ATOM 1290 N N . ALA A 1 166 ? -62.549 -18.427 74.483 1.00 51.78 166 ALA A N 1
ATOM 1291 C CA . ALA A 1 166 ? -63.379 -19.615 74.310 1.00 51.78 166 ALA A CA 1
ATOM 1292 C C . ALA A 1 166 ? -62.757 -20.768 75.117 1.00 51.78 166 ALA A C 1
ATOM 1294 O O . ALA A 1 166 ? -61.547 -20.988 75.036 1.00 51.78 166 ALA A O 1
ATOM 1295 N N . ASP A 1 167 ? -63.574 -21.461 75.912 1.00 52.03 167 ASP A N 1
ATOM 1296 C CA . ASP A 1 167 ? -63.155 -22.384 76.982 1.00 52.03 167 ASP A CA 1
ATOM 1297 C C . ASP A 1 167 ? -62.515 -23.711 76.492 1.00 52.03 167 ASP A C 1
ATOM 1299 O O . ASP A 1 167 ? -62.174 -24.581 77.291 1.00 52.03 167 ASP A O 1
ATOM 1303 N N . ASP A 1 168 ? -62.321 -23.883 75.183 1.00 60.03 168 ASP A N 1
ATOM 1304 C CA . ASP A 1 168 ? -62.038 -25.161 74.517 1.00 60.03 168 ASP A CA 1
ATOM 1305 C C . ASP A 1 168 ? -60.851 -25.131 73.518 1.00 60.03 168 ASP A C 1
ATOM 1307 O O . ASP A 1 168 ? -60.655 -26.050 72.713 1.00 60.03 168 ASP A O 1
ATOM 1311 N N . TYR A 1 169 ? -59.984 -24.113 73.587 1.00 52.78 169 TYR A N 1
ATOM 1312 C CA . TYR A 1 169 ? -58.822 -23.981 72.697 1.00 52.78 169 TYR A CA 1
ATOM 1313 C C . TYR A 1 169 ? -57.593 -24.826 73.115 1.00 52.78 169 TYR A C 1
ATOM 1315 O O . TYR A 1 169 ? -57.064 -24.677 74.215 1.00 52.78 169 TYR A O 1
ATOM 1323 N N . VAL A 1 170 ? -57.063 -25.660 72.199 1.00 59.19 170 VAL A N 1
ATOM 1324 C CA . VAL A 1 170 ? -55.823 -26.454 72.389 1.00 59.19 170 VAL A CA 1
ATOM 1325 C C . VAL A 1 170 ? -54.818 -26.188 71.257 1.00 59.19 170 VAL A C 1
ATOM 1327 O O . VAL A 1 170 ? -55.002 -26.637 70.125 1.00 59.19 170 VAL A O 1
ATOM 1330 N N . PHE A 1 171 ? -53.726 -25.494 71.592 1.00 51.59 171 PHE A N 1
ATOM 1331 C CA . PHE A 1 171 ? -52.680 -24.983 70.687 1.00 51.59 171 PHE A CA 1
ATOM 1332 C C . PHE A 1 171 ? -51.983 -26.049 69.808 1.00 51.59 171 PHE A C 1
ATOM 1334 O O . PHE A 1 171 ? -51.675 -25.791 68.644 1.00 51.59 171 PHE A O 1
ATOM 1341 N N . GLU A 1 172 ? -51.797 -27.269 70.322 1.00 58.25 172 GLU A N 1
ATOM 1342 C CA . GLU A 1 172 ? -51.155 -28.400 69.619 1.00 58.25 172 GLU A CA 1
ATOM 1343 C C . GLU A 1 172 ? -51.829 -28.754 68.280 1.00 58.25 172 GLU A C 1
ATOM 1345 O O . GLU A 1 172 ? -51.166 -29.062 67.287 1.00 58.25 172 GLU A O 1
ATOM 1350 N N . ARG A 1 173 ? -53.163 -28.652 68.211 1.00 64.88 173 ARG A N 1
ATOM 1351 C CA . ARG A 1 173 ? -53.938 -29.086 67.037 1.00 64.88 173 ARG A CA 1
ATOM 1352 C C . ARG A 1 173 ? -53.772 -28.148 65.835 1.00 64.88 173 ARG A C 1
ATOM 1354 O O . ARG A 1 173 ? -53.887 -28.588 64.694 1.00 64.88 173 ARG A O 1
ATOM 1361 N N . GLU A 1 174 ? -53.490 -26.869 66.086 1.00 59.50 174 GLU A N 1
ATOM 1362 C CA . GLU A 1 174 ? -53.308 -25.852 65.042 1.00 59.50 174 GLU A CA 1
ATOM 1363 C C . GLU A 1 174 ? -51.865 -25.854 64.492 1.00 59.50 174 GLU A C 1
ATOM 1365 O O . GLU A 1 174 ? -51.657 -25.750 63.281 1.00 59.50 174 GLU A O 1
ATOM 1370 N N . MET A 1 175 ? -50.872 -26.104 65.356 1.00 56.44 175 MET A N 1
ATOM 1371 C CA . MET A 1 175 ? -49.463 -26.337 64.987 1.00 56.44 175 MET A CA 1
ATOM 1372 C C . MET A 1 175 ? -49.282 -27.560 64.067 1.00 56.44 175 MET A C 1
ATOM 1374 O O . MET A 1 175 ? -48.539 -27.495 63.083 1.00 56.44 175 MET A O 1
ATOM 1378 N N . GLU A 1 176 ? -49.984 -28.664 64.349 1.00 63.12 176 GLU A N 1
ATOM 1379 C CA . GLU A 1 176 ? -50.025 -29.874 63.508 1.00 63.12 176 GLU A CA 1
ATOM 1380 C C . GLU A 1 176 ? -50.537 -29.578 62.087 1.00 63.12 176 GLU A C 1
ATOM 1382 O O . GLU A 1 176 ? -49.979 -30.071 61.104 1.00 63.12 176 GLU A O 1
ATOM 1387 N N . GLN A 1 177 ? -51.562 -28.731 61.958 1.00 63.31 177 GLN A N 1
ATOM 1388 C CA . GLN A 1 177 ? -52.142 -28.369 60.666 1.00 63.31 177 GLN A CA 1
ATOM 1389 C C . GLN A 1 177 ? -51.209 -27.446 59.862 1.00 63.31 177 GLN A C 1
ATOM 1391 O O . GLN A 1 177 ? -50.934 -27.715 58.692 1.00 63.31 177 GLN A O 1
ATOM 1396 N N . ALA A 1 178 ? -50.622 -26.430 60.501 1.00 58.19 178 ALA A N 1
ATOM 1397 C CA . ALA A 1 178 ? -49.665 -25.530 59.854 1.00 58.19 178 ALA A CA 1
ATOM 1398 C C . ALA A 1 178 ? -48.384 -26.257 59.392 1.00 58.19 178 ALA A C 1
ATOM 1400 O O . ALA A 1 178 ? -47.847 -25.967 58.317 1.00 58.19 178 ALA A O 1
ATOM 1401 N N . ARG A 1 179 ? -47.909 -27.255 60.155 1.00 57.19 179 ARG A N 1
ATOM 1402 C CA . ARG A 1 179 ? -46.788 -28.121 59.743 1.00 57.19 179 ARG A CA 1
ATOM 1403 C C . ARG A 1 179 ? -47.114 -28.956 58.503 1.00 57.19 179 ARG A C 1
ATOM 1405 O O . ARG A 1 179 ? -46.239 -29.115 57.646 1.00 57.19 179 ARG A O 1
ATOM 1412 N N . ARG A 1 180 ? -48.347 -29.458 58.369 1.00 61.06 180 ARG A N 1
ATOM 1413 C CA . ARG A 1 180 ? -48.792 -30.180 57.161 1.00 61.06 180 ARG A CA 1
ATOM 1414 C C . ARG A 1 180 ? -48.818 -29.258 55.940 1.00 61.06 180 ARG A C 1
ATOM 1416 O O . ARG A 1 180 ? -48.301 -29.647 54.893 1.00 61.06 180 ARG A O 1
ATOM 1423 N N . ASP A 1 181 ? -49.289 -28.023 56.089 1.00 53.94 181 ASP A N 1
ATOM 1424 C CA . ASP A 1 181 ? -49.397 -27.060 54.983 1.00 53.94 181 ASP A CA 1
ATOM 1425 C C . ASP A 1 181 ? -48.019 -26.558 54.492 1.00 53.94 181 ASP A C 1
ATOM 1427 O O . ASP A 1 181 ? -47.771 -26.458 53.285 1.00 53.94 181 ASP A O 1
ATOM 1431 N N . ILE A 1 182 ? -47.058 -26.349 55.403 1.00 56.34 182 ILE A N 1
ATOM 1432 C CA . ILE A 1 182 ? -45.662 -26.006 55.058 1.00 56.34 182 ILE A CA 1
ATOM 1433 C C . ILE A 1 182 ? -44.931 -27.197 54.405 1.00 56.34 182 ILE A C 1
ATOM 1435 O O . ILE A 1 182 ? -44.150 -27.019 53.459 1.00 56.34 182 ILE A O 1
ATOM 1439 N N . GLY A 1 183 ? -45.205 -28.426 54.858 1.00 51.44 183 GLY A N 1
ATOM 1440 C CA . GLY A 1 183 ? -44.670 -29.656 54.262 1.00 51.44 183 GLY A CA 1
ATOM 1441 C C . GLY A 1 183 ? -45.115 -29.878 52.809 1.00 51.44 183 GLY A C 1
ATOM 1442 O O . GLY A 1 183 ? -44.357 -30.436 52.007 1.00 51.44 183 GLY A O 1
ATOM 1443 N N . ILE A 1 184 ? -46.299 -29.383 52.437 1.00 48.09 184 ILE A N 1
ATOM 1444 C CA . ILE A 1 184 ? -46.838 -29.453 51.071 1.00 48.09 184 ILE A CA 1
ATOM 1445 C C . ILE A 1 184 ? -46.154 -28.423 50.147 1.00 48.09 184 ILE A C 1
ATOM 1447 O O . ILE A 1 184 ? -45.813 -28.764 49.011 1.00 48.09 184 ILE A O 1
ATOM 1451 N N . LEU A 1 185 ? -45.810 -27.220 50.632 1.00 45.91 185 LEU A N 1
ATOM 1452 C CA . LEU A 1 185 ? -45.076 -26.213 49.840 1.00 45.91 185 LEU A CA 1
ATOM 1453 C C . LEU A 1 185 ? -43.596 -26.566 49.579 1.00 45.91 185 LEU A C 1
ATOM 1455 O O . LEU A 1 185 ? -43.026 -26.145 48.568 1.00 45.91 185 LEU A O 1
ATOM 1459 N N . SER A 1 186 ? -42.962 -27.370 50.439 1.00 45.81 186 SER A N 1
ATOM 1460 C CA . SER A 1 186 ? -41.569 -27.814 50.235 1.00 45.81 186 SER A CA 1
ATOM 1461 C C . SER A 1 186 ? -41.400 -28.847 49.111 1.00 45.81 186 SER A C 1
ATOM 1463 O O . SER A 1 186 ? -40.312 -28.959 48.540 1.00 45.81 186 SER A O 1
ATOM 1465 N N . LYS A 1 187 ? -42.458 -29.573 48.720 1.00 45.31 187 LYS A N 1
ATOM 1466 C CA . LYS A 1 187 ? -42.394 -30.535 47.601 1.00 45.31 187 LYS A CA 1
ATOM 1467 C C . LYS A 1 187 ? -42.443 -29.870 46.214 1.00 45.31 187 LYS A C 1
ATOM 1469 O O . LYS A 1 187 ? -41.973 -30.479 45.256 1.00 45.31 187 LYS A O 1
ATOM 1474 N N . GLY A 1 188 ? -42.894 -28.615 46.106 1.00 41.75 188 GLY A N 1
ATOM 1475 C CA . GLY A 1 188 ? -42.973 -27.862 44.840 1.00 41.75 188 GLY A CA 1
ATOM 1476 C C . GLY A 1 188 ? -41.692 -27.124 44.412 1.00 41.75 188 GLY A C 1
ATOM 1477 O O . GLY A 1 188 ? -41.577 -26.697 43.267 1.00 41.75 188 GLY A O 1
ATOM 1478 N N . ARG A 1 189 ? -40.681 -26.995 45.286 1.00 46.72 189 ARG A N 1
ATOM 1479 C 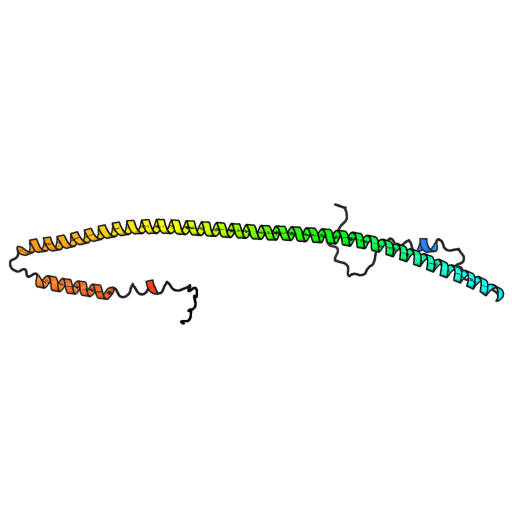CA . ARG A 1 189 ? -39.451 -26.211 45.018 1.00 46.72 189 ARG A CA 1
ATOM 1480 C C . ARG A 1 189 ? -38.374 -26.925 44.187 1.00 46.72 189 ARG A C 1
ATOM 1482 O O . ARG A 1 189 ? -37.294 -26.375 43.989 1.00 46.72 189 ARG A O 1
ATOM 1489 N N . ARG A 1 190 ? -38.633 -28.136 43.681 1.00 44.28 190 ARG A N 1
ATOM 1490 C CA . ARG A 1 190 ? -37.614 -28.943 42.979 1.00 44.28 190 ARG A CA 1
ATOM 1491 C C . ARG A 1 190 ? -37.552 -28.756 41.456 1.00 44.28 190 ARG A C 1
ATOM 1493 O O . ARG A 1 190 ? -36.656 -29.330 40.844 1.00 44.28 190 ARG A O 1
ATOM 1500 N N . ILE A 1 191 ? -38.441 -27.961 40.852 1.00 48.91 191 ILE A N 1
ATOM 1501 C CA . ILE A 1 191 ? -38.521 -27.846 39.381 1.00 48.91 191 ILE A CA 1
ATOM 1502 C C . ILE A 1 191 ? -37.804 -26.599 38.826 1.00 48.91 191 ILE A C 1
ATOM 1504 O O . ILE A 1 191 ? -37.192 -26.691 37.771 1.00 48.91 191 ILE A O 1
ATOM 1508 N N . VAL A 1 192 ? -37.711 -25.478 39.551 1.00 47.41 192 VAL A N 1
ATOM 1509 C CA . VAL A 1 192 ? -37.223 -24.208 38.948 1.00 47.41 192 VAL A CA 1
ATOM 1510 C C . VAL A 1 192 ? -35.710 -23.953 39.122 1.00 47.41 192 VAL A C 1
ATOM 1512 O O . VAL A 1 192 ? -35.148 -23.033 38.539 1.00 47.41 192 VAL A O 1
ATOM 1515 N N . LEU A 1 193 ? -34.986 -24.798 39.864 1.00 42.56 193 LEU A N 1
ATOM 1516 C CA . LEU A 1 193 ? -33.525 -24.658 40.043 1.00 42.56 193 LEU A CA 1
ATOM 1517 C C . LEU A 1 193 ? -32.679 -25.481 39.052 1.00 42.56 193 LEU A C 1
ATOM 1519 O O . LEU A 1 193 ? -31.453 -25.359 39.054 1.00 42.56 193 LEU A O 1
ATOM 1523 N N . ARG A 1 194 ? -33.296 -26.300 38.184 1.00 41.56 194 ARG A N 1
ATOM 1524 C CA . ARG A 1 194 ? -32.568 -27.047 37.136 1.00 41.56 194 ARG A CA 1
ATOM 1525 C C . ARG A 1 194 ? -32.410 -26.286 35.818 1.00 41.56 194 ARG A C 1
ATOM 1527 O O . ARG A 1 194 ? -31.480 -26.602 35.080 1.00 41.56 194 ARG A O 1
ATOM 1534 N N . GLU A 1 195 ? -33.226 -25.269 35.547 1.00 41.97 195 GLU A N 1
ATOM 1535 C CA . GLU A 1 195 ? -33.143 -24.509 34.288 1.00 41.97 195 GLU A CA 1
ATOM 1536 C C . GLU A 1 195 ? -32.100 -23.384 34.319 1.00 41.97 195 GLU A C 1
ATOM 1538 O O . GLU A 1 195 ? -31.431 -23.151 33.316 1.00 41.97 195 GLU A O 1
ATOM 1543 N N . LEU A 1 196 ? -31.801 -22.800 35.485 1.00 45.12 196 LEU A N 1
ATOM 1544 C CA . LEU A 1 196 ? -30.723 -21.803 35.611 1.00 45.12 196 LEU A CA 1
ATOM 1545 C C . LEU A 1 196 ? -29.303 -22.399 35.580 1.00 45.12 196 LEU A C 1
ATOM 1547 O O . LEU A 1 196 ? -28.338 -21.669 35.369 1.00 45.12 196 LEU A O 1
ATOM 1551 N N . ARG A 1 197 ? -29.150 -23.722 35.749 1.00 42.72 197 ARG A N 1
ATOM 1552 C CA . ARG A 1 197 ? -27.842 -24.410 35.686 1.00 42.72 197 ARG A CA 1
ATOM 1553 C C . ARG A 1 197 ? -27.521 -25.050 34.332 1.00 42.72 197 ARG A C 1
ATOM 1555 O O . ARG A 1 197 ? -26.391 -25.490 34.152 1.00 42.72 197 ARG A O 1
ATOM 1562 N N . ARG A 1 198 ? -28.473 -25.111 33.391 1.00 45.53 198 ARG A N 1
ATOM 1563 C CA . ARG A 1 198 ? -28.245 -25.646 32.031 1.00 45.53 198 ARG A CA 1
ATOM 1564 C C . ARG A 1 198 ? -27.984 -24.574 30.968 1.00 45.53 198 ARG A C 1
ATOM 1566 O O . ARG A 1 198 ? -27.509 -24.922 29.897 1.00 45.53 198 ARG A O 1
ATOM 1573 N N . GLY A 1 199 ? -28.222 -23.294 31.263 1.00 41.78 199 GLY A N 1
ATOM 1574 C CA . GLY A 1 199 ? -27.980 -22.189 30.324 1.00 41.78 199 GLY A CA 1
ATOM 1575 C C . GLY A 1 199 ? -26.567 -21.591 30.343 1.00 41.78 199 GLY A C 1
ATOM 1576 O O . GLY A 1 199 ? -26.296 -20.679 29.573 1.00 41.78 199 GLY A O 1
ATOM 1577 N N . CYS A 1 200 ? -25.666 -22.064 31.211 1.00 42.81 200 CYS A N 1
ATOM 1578 C CA . CYS A 1 200 ? -24.356 -21.439 31.417 1.00 42.81 200 CYS A CA 1
ATOM 1579 C C . CYS A 1 200 ? -23.222 -22.472 31.334 1.00 42.81 200 CYS A C 1
ATOM 1581 O O . CYS A 1 200 ? -22.608 -22.813 32.337 1.00 42.81 200 CYS A O 1
ATOM 1583 N N . MET A 1 201 ? -22.989 -23.017 30.138 1.00 38.78 201 MET A N 1
ATOM 1584 C CA . MET A 1 201 ? -21.718 -23.649 29.752 1.00 38.78 201 MET A CA 1
ATOM 1585 C C . MET A 1 201 ? -21.627 -23.745 28.218 1.00 38.78 201 MET A C 1
ATOM 1587 O O . MET A 1 201 ? -21.718 -24.819 27.638 1.00 38.78 201 MET A O 1
ATOM 1591 N N . VAL A 1 202 ? -21.441 -22.602 27.551 1.00 44.88 202 VAL A N 1
ATOM 1592 C CA . VAL A 1 202 ? -20.777 -22.538 26.236 1.00 44.88 202 VAL A CA 1
ATOM 1593 C C . VAL A 1 202 ? -19.820 -21.349 26.252 1.00 44.88 202 VAL A C 1
ATOM 1595 O O . VAL A 1 202 ? -20.179 -20.243 25.876 1.00 44.88 202 VAL A O 1
ATOM 1598 N N . SER A 1 203 ? -18.619 -21.593 26.777 1.00 40.62 203 SER A N 1
ATOM 1599 C CA . SER A 1 203 ? -17.329 -21.125 26.242 1.00 40.62 203 SER A CA 1
ATOM 1600 C C . SER A 1 203 ? -16.242 -21.500 27.256 1.00 40.62 203 SER A C 1
ATOM 1602 O O . SER A 1 203 ? -15.746 -20.666 28.014 1.00 40.62 203 SER A O 1
ATOM 1604 N N . GLY A 1 204 ? -15.931 -22.796 27.334 1.00 36.72 204 GLY A N 1
ATOM 1605 C CA . GLY A 1 204 ? -14.746 -23.269 28.039 1.00 36.72 204 GLY A CA 1
ATOM 1606 C C . GLY A 1 204 ? -13.507 -22.828 27.269 1.00 36.72 204 GLY A C 1
ATOM 1607 O O . GLY A 1 204 ? -13.308 -23.240 26.132 1.00 36.72 204 GLY A O 1
ATOM 1608 N N . GLN A 1 205 ? -12.702 -21.967 27.883 1.00 35.50 205 GLN A N 1
ATOM 1609 C CA . GLN A 1 205 ? -11.316 -21.759 27.493 1.00 35.50 205 GLN A CA 1
ATOM 1610 C C . GLN A 1 205 ? -10.504 -22.834 28.226 1.00 35.50 205 GLN A C 1
ATOM 1612 O O . GLN A 1 205 ? -10.505 -22.881 29.457 1.00 35.50 205 GLN A O 1
ATOM 1617 N N . GLU A 1 206 ? -9.894 -23.743 27.467 1.00 39.28 206 GLU A N 1
ATOM 1618 C CA . GLU A 1 206 ? -9.017 -24.797 27.975 1.00 39.28 206 GLU A CA 1
ATOM 1619 C C . GLU A 1 206 ? -7.831 -24.203 28.742 1.00 39.28 206 GLU A C 1
ATOM 1621 O O . GLU A 1 206 ? -7.101 -23.353 28.232 1.00 39.28 206 GLU A O 1
ATOM 1626 N N . VAL A 1 207 ? -7.592 -24.707 29.952 1.00 37.12 207 VAL A N 1
ATOM 1627 C CA . VAL A 1 207 ? -6.278 -24.643 30.596 1.00 37.12 207 VAL A CA 1
ATOM 1628 C C . VAL A 1 207 ? -5.961 -26.056 31.072 1.00 37.12 207 VAL A C 1
ATOM 1630 O O . VAL A 1 207 ? -6.622 -26.585 31.964 1.00 37.12 207 VAL A O 1
ATOM 1633 N N . GLY A 1 208 ? -4.995 -26.685 30.400 1.00 37.28 208 GLY A N 1
ATOM 1634 C CA . GLY A 1 208 ? -4.581 -28.066 30.634 1.00 37.28 208 GLY A CA 1
ATOM 1635 C C . GLY A 1 208 ? -3.914 -28.297 32.001 1.00 37.28 208 GLY A C 1
ATOM 1636 O O . GLY A 1 208 ? -3.468 -27.348 32.655 1.00 37.28 208 GLY A O 1
ATOM 1637 N N . PRO A 1 209 ? -3.828 -29.562 32.452 1.00 41.25 209 PRO A N 1
ATOM 1638 C CA . PRO A 1 209 ? -3.279 -29.900 33.758 1.00 41.25 209 PRO A CA 1
ATOM 1639 C C . PRO A 1 209 ? -1.743 -29.860 33.762 1.00 41.25 209 PRO A C 1
ATOM 1641 O O . PRO A 1 209 ? -1.084 -30.435 32.897 1.00 41.25 209 PRO A O 1
ATOM 1644 N N . ARG A 1 210 ? -1.163 -29.222 34.788 1.00 50.59 210 ARG A N 1
ATOM 1645 C CA . ARG A 1 210 ? 0.249 -29.419 35.162 1.00 50.59 210 ARG A CA 1
ATOM 1646 C C . ARG A 1 210 ? 0.432 -30.820 35.765 1.00 50.59 210 ARG A C 1
ATOM 1648 O O . ARG A 1 210 ? -0.392 -31.197 36.601 1.00 50.59 210 ARG A O 1
ATOM 1655 N N . PRO A 1 211 ? 1.526 -31.544 35.467 1.00 47.81 211 PRO A N 1
ATOM 1656 C CA . PRO A 1 211 ? 1.896 -32.736 36.211 1.00 47.81 211 PRO A CA 1
ATOM 1657 C C . PRO A 1 211 ? 2.922 -32.449 37.326 1.00 47.81 211 PRO A C 1
ATOM 1659 O O . PRO A 1 211 ? 3.972 -31.859 37.100 1.00 47.81 211 PRO A O 1
ATOM 1662 N N . TRP A 1 212 ? 2.527 -32.856 38.534 1.00 38.72 212 TRP A N 1
ATOM 1663 C CA . TRP A 1 212 ? 3.244 -33.478 39.658 1.00 38.72 212 TRP A CA 1
ATOM 1664 C C . TRP A 1 212 ? 4.790 -33.483 39.749 1.00 38.72 212 TRP A C 1
ATOM 1666 O O . TRP A 1 212 ? 5.483 -33.982 38.874 1.00 38.72 212 TRP A O 1
ATOM 1676 N N . ALA A 1 213 ? 5.245 -33.077 40.945 1.00 40.50 213 ALA A N 1
ATOM 1677 C CA . ALA A 1 213 ? 6.242 -33.698 41.837 1.00 40.50 213 ALA A CA 1
ATOM 1678 C C . ALA A 1 213 ? 7.630 -34.130 41.308 1.00 40.50 213 ALA A C 1
ATOM 1680 O O . ALA A 1 213 ? 7.771 -35.180 40.684 1.00 40.50 213 ALA A O 1
ATOM 1681 N N . ARG A 1 214 ? 8.678 -33.458 41.804 1.00 40.88 214 ARG A N 1
ATOM 1682 C CA . ARG A 1 214 ? 9.550 -33.977 42.878 1.00 40.88 214 ARG A CA 1
ATOM 1683 C C . ARG A 1 214 ? 10.257 -32.830 43.592 1.00 40.88 214 ARG A C 1
ATOM 1685 O O . ARG A 1 214 ? 10.543 -31.826 42.908 1.00 40.88 214 ARG A O 1
#

Foldseek 3Di:
DDPDDDPPPPPPPPPPPPPPPPPPPVVLCVPDPPPPPDDDPDDPVCVVVVVVVVVVVVVVSVVVVVVVVVVVVVVVVVVVVVVVVVVVVVVVVVVVVVVVVVVVVVVVVVVVVVVVVVVVVVVVVVVVVVVVVCVVVVVVVVVVVVVVVVVVVVCVVVVVVVVVVDPDDDPVVVVVVVVVVVVVVVVPPPPPVVVVVVVPDPDDDDDDDDDDDD

Organism: Brassica carinata (NCBI:txid52824)

Radius of gyration: 55.22 Å; chains: 1; bounding box: 106×50×150 Å

pLDDT: mean 72.67, std 22.42, range [34.69, 98.69]